Protein AF-A0A0K1PY29-F1 (afdb_monomer)

Nearest PDB structures (foldseek):
  2f07-assembly1_B  TM=7.683E-01  e=6.949E-05  Bacillus subtilis subsp. subtilis str. 168
  2oer-assembly1_B  TM=7.309E-01  e=6.265E-05  Pseudomonas aeruginosa
  4dw6-assembly1_A  TM=8.217E-01  e=4.486E-04  Mycobacterium tuberculosis
  5nz0-assembly1_A-2  TM=8.171E-01  e=9.264E-04  Mycobacterium tuberculosis H37Rv
  5nz1-assembly1_A  TM=8.056E-01  e=9.264E-04  Mycobacterium tuberculosis H37Rv

Secondary structure (DSSP, 8-state):
-----HHHHHHHHTS-HHHHHHH-SSHHHHHHHHHHHHHHHHHHHHHHHTSGGGTTS-HHHHHHHHHHHHHHHHHHSHHHHHHHHHHHHHSTT-HHHHHHHHHHHHHHHHHHHH--S-BS-S-HHHHHHHHHHHHHHHHHHHHHH--TT--HHHHHHHHHHHHHHHHBPPP---------TTSTTTTTTTSTT----

pLDDT: mean 82.12, std 16.98, range [35.81, 97.88]

Organism: NCBI:txid1391654

Sequence (197 aa):
MEAATTTRIATVAGVSVGTLYQYFSHRDAILDALQEREFSRALEMMGGVLSHDNLTLAPRETVTAVVRGLAKLYSESPALHRVLTVEGLRVMKSDQVEAFDIRVIAIIRHFLNASRTAIRRPNVEAAAFVIFQAVRAVMLGQLLERPVGLDAETLTNEVVDLIMRYLVEDAVIEPAPVAAAKVTRKAAKKTAKKKPS

Foldseek 3Di:
DPPCALCVVCVVVVHDSVVSCVQAVGPVSVLVVVVVVLLVQLLVQLCVLLDPVNLPPDLLVSLLSSLVSVLVSCVVCLVSVLVSVVVVVVVPDDPVVVVSLVSQLVSQLVSVVSHPFAWPDPDSSVLSNVLSVLSVVLSVCCSPVVDPPDDSVNSSVVSSVVNCVNTGDDPPPPPDPPPCPPPPVVVVVVVVPDDDD

InterPro domains:
  IPR001647 DNA-binding HTH domain, TetR-type [PF00440] (1-34)
  IPR001647 DNA-binding HTH domain, TetR-type [PS50977] (1-42)
  IPR009057 Homedomain-like superfamily [SSF46689] (2-51)
  IPR041669 Tetracyclin repressor SlmA-like, C-terminal domain [PF17918] (60-167)
  IPR050109 HTH-type, TetR-like transcriptional regulator [PTHR30055] (2-168)

Structure (mmCIF, N/CA/C/O backbone):
data_AF-A0A0K1PY29-F1
#
_entry.id   AF-A0A0K1PY29-F1
#
loop_
_atom_site.group_PDB
_atom_site.id
_atom_site.type_symbol
_atom_site.label_atom_id
_atom_site.label_alt_id
_atom_site.label_comp_id
_atom_site.label_asym_id
_atom_site.label_entity_id
_atom_site.label_seq_id
_atom_site.pdbx_PDB_ins_code
_atom_site.Cartn_x
_atom_site.Cartn_y
_atom_site.Cartn_z
_atom_site.occupancy
_atom_site.B_iso_or_equiv
_atom_site.auth_seq_id
_atom_site.auth_comp_id
_atom_site.auth_asym_id
_atom_site.auth_atom_id
_atom_site.pdbx_PDB_model_num
ATOM 1 N N . MET A 1 1 ? -26.549 1.615 8.992 1.00 42.19 1 MET A N 1
ATOM 2 C CA . MET A 1 1 ? -25.387 1.059 9.715 1.00 42.19 1 MET A CA 1
ATOM 3 C C . MET A 1 1 ? -25.388 1.714 11.079 1.00 42.19 1 MET A C 1
ATOM 5 O O . MET A 1 1 ? -25.262 2.929 11.126 1.00 42.19 1 MET A O 1
ATOM 9 N N . GLU A 1 2 ? -25.620 0.969 12.157 1.00 43.94 2 GLU A N 1
ATOM 10 C CA . GLU A 1 2 ? -25.383 1.510 13.500 1.00 43.94 2 GLU A CA 1
ATOM 11 C C . GLU A 1 2 ? -23.920 1.943 13.582 1.00 43.94 2 GLU A C 1
ATOM 13 O O . GLU A 1 2 ? -23.020 1.135 13.321 1.00 43.94 2 GLU A O 1
ATOM 18 N N . ALA A 1 3 ? -23.699 3.228 13.862 1.00 57.59 3 ALA A N 1
ATOM 19 C CA . ALA A 1 3 ? -22.373 3.799 14.027 1.00 57.59 3 ALA A CA 1
ATOM 20 C C . ALA A 1 3 ? -21.577 2.946 15.022 1.00 57.59 3 ALA A C 1
ATOM 22 O O . ALA A 1 3 ? -22.126 2.468 16.015 1.00 57.59 3 ALA A O 1
ATOM 23 N N . ALA A 1 4 ? -20.293 2.714 14.751 1.00 63.72 4 ALA A N 1
ATOM 24 C CA . ALA A 1 4 ? -19.420 2.005 15.679 1.00 63.72 4 ALA A CA 1
ATOM 25 C C . ALA A 1 4 ? -19.225 2.861 16.942 1.00 63.72 4 ALA A C 1
ATOM 27 O O . ALA A 1 4 ? -18.268 3.620 17.022 1.00 63.72 4 ALA A O 1
ATOM 28 N N . 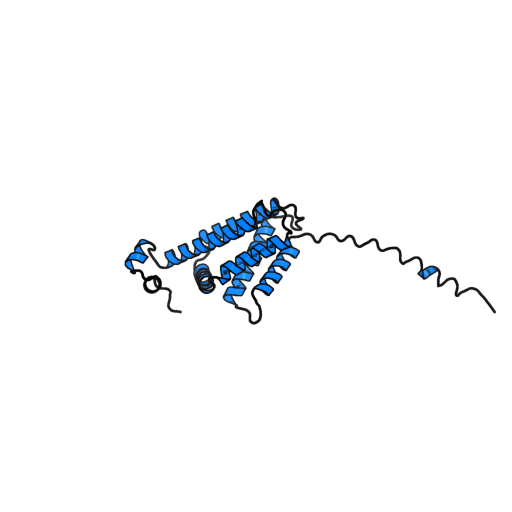THR A 1 5 ? -20.161 2.811 17.888 1.00 76.69 5 THR A N 1
ATOM 29 C CA . THR A 1 5 ? -20.064 3.558 19.143 1.00 76.69 5 THR A CA 1
ATOM 30 C C . THR A 1 5 ? -18.975 2.949 20.019 1.00 76.69 5 THR A C 1
ATOM 32 O O . THR A 1 5 ? -18.754 1.736 20.000 1.00 76.69 5 THR A O 1
ATOM 35 N N . THR A 1 6 ? -18.312 3.781 20.821 1.00 78.50 6 THR A N 1
ATOM 36 C CA . THR A 1 6 ? -17.292 3.365 21.798 1.00 78.50 6 THR A CA 1
ATOM 37 C C . THR A 1 6 ? -17.830 2.252 22.706 1.00 78.50 6 THR A C 1
ATOM 39 O O . THR A 1 6 ? -17.143 1.270 22.967 1.00 78.50 6 THR A O 1
ATOM 42 N N . THR A 1 7 ? -19.112 2.325 23.082 1.00 82.62 7 THR A N 1
ATOM 43 C CA . THR A 1 7 ? -19.817 1.279 23.836 1.00 82.62 7 THR A CA 1
ATOM 44 C C . THR A 1 7 ? -19.835 -0.061 23.108 1.00 82.62 7 THR A C 1
ATOM 46 O O . THR A 1 7 ? -19.459 -1.074 23.691 1.00 82.62 7 THR A O 1
ATOM 49 N N . ARG A 1 8 ? -20.228 -0.083 21.828 1.00 82.81 8 ARG A N 1
ATOM 50 C CA . ARG A 1 8 ? -20.295 -1.330 21.056 1.00 82.81 8 ARG A CA 1
ATOM 51 C C . ARG A 1 8 ? -18.908 -1.922 20.819 1.00 82.81 8 ARG A C 1
ATOM 53 O O . ARG A 1 8 ? -18.756 -3.139 20.865 1.00 82.81 8 ARG A O 1
ATOM 60 N N . ILE A 1 9 ? -17.901 -1.072 20.602 1.00 84.69 9 ILE A N 1
ATOM 61 C CA . ILE A 1 9 ? -16.501 -1.498 20.476 1.00 84.69 9 ILE A CA 1
ATOM 62 C C . ILE A 1 9 ? -16.029 -2.158 21.777 1.00 84.69 9 ILE A C 1
ATOM 64 O O . ILE A 1 9 ? -15.474 -3.252 21.724 1.00 84.69 9 ILE A O 1
ATOM 68 N N . ALA A 1 10 ? -16.308 -1.553 22.935 1.00 86.19 10 ALA A N 1
ATOM 69 C CA . ALA A 1 10 ? -15.946 -2.115 24.236 1.00 86.19 10 ALA A CA 1
ATOM 70 C C . ALA A 1 10 ? -16.597 -3.488 24.473 1.00 86.19 10 ALA A C 1
ATOM 72 O O . ALA A 1 10 ? -15.914 -4.432 24.867 1.00 86.19 10 ALA A O 1
ATOM 73 N N . THR A 1 11 ? -17.889 -3.630 24.147 1.00 88.12 11 THR A N 1
ATOM 74 C CA . THR A 1 11 ? -18.608 -4.910 24.241 1.00 88.12 11 THR A CA 1
ATOM 75 C C . THR A 1 11 ? -17.965 -5.995 23.380 1.00 88.12 11 THR A C 1
ATOM 77 O O . THR A 1 11 ? -17.732 -7.095 23.870 1.00 88.12 11 THR A O 1
ATOM 80 N N . VAL A 1 12 ? -17.649 -5.695 22.115 1.00 87.06 12 VAL A N 1
ATOM 81 C CA . VAL A 1 12 ? -17.009 -6.660 21.203 1.00 87.06 12 VAL A CA 1
ATOM 82 C C . VAL A 1 12 ? -15.595 -7.019 21.667 1.00 87.06 12 VAL A C 1
ATOM 84 O O . VAL A 1 12 ? -15.193 -8.173 21.558 1.00 87.06 12 VAL A O 1
ATOM 87 N N . ALA A 1 13 ? -14.854 -6.055 22.213 1.00 86.25 13 ALA A N 1
ATOM 88 C CA . ALA A 1 13 ? -13.511 -6.268 22.744 1.00 86.25 13 ALA A CA 1
ATOM 89 C C . ALA A 1 13 ? -13.492 -6.967 24.119 1.00 86.25 13 ALA A C 1
ATOM 91 O O . ALA A 1 13 ? -12.415 -7.287 24.615 1.00 86.25 13 ALA A O 1
ATOM 92 N N . GLY A 1 14 ? -14.652 -7.196 24.749 1.00 89.44 14 GLY A N 1
ATOM 93 C CA . GLY A 1 14 ? -14.742 -7.817 26.074 1.00 89.44 14 GLY A CA 1
ATOM 94 C C . GLY A 1 14 ? -14.173 -6.953 27.206 1.00 89.44 14 GLY A C 1
ATOM 95 O O . GLY A 1 14 ? -13.805 -7.483 28.251 1.00 89.44 14 GLY A O 1
ATOM 96 N N . VAL A 1 15 ? -14.087 -5.633 27.010 1.00 90.81 15 VAL A N 1
ATOM 97 C CA . VAL A 1 15 ? -13.562 -4.677 27.998 1.00 90.81 15 VAL A CA 1
ATOM 98 C C . VAL A 1 15 ? -14.653 -3.728 28.479 1.00 90.81 15 VAL A C 1
ATOM 100 O O . VAL A 1 15 ? -15.674 -3.526 27.819 1.00 90.81 15 VAL A O 1
ATOM 103 N N . SER A 1 16 ? -14.441 -3.098 29.636 1.00 90.94 16 SER A N 1
ATOM 104 C CA . SER A 1 16 ? -15.343 -2.038 30.085 1.00 90.94 16 SER A CA 1
ATOM 105 C C . SER A 1 16 ? -15.198 -0.793 29.204 1.00 90.94 16 SER A C 1
ATOM 107 O O . SER A 1 16 ? -14.118 -0.494 28.689 1.00 90.94 16 SER A O 1
ATOM 109 N N . VAL A 1 17 ? -16.274 -0.014 29.077 1.00 87.25 17 VAL A N 1
ATOM 110 C CA . VAL A 1 17 ? -16.234 1.278 28.372 1.00 87.25 17 VAL A CA 1
ATOM 111 C C . VAL A 1 17 ? -15.212 2.223 29.019 1.00 87.25 17 VAL A C 1
ATOM 113 O O . VAL A 1 17 ? -14.494 2.921 28.310 1.00 87.25 17 VAL A O 1
ATOM 116 N N . GLY A 1 18 ? -15.080 2.189 30.352 1.00 87.62 18 GLY A N 1
ATOM 117 C CA . GLY A 1 18 ? -14.071 2.961 31.082 1.00 87.62 18 GLY A CA 1
ATOM 118 C C . GLY A 1 18 ? -12.636 2.569 30.718 1.00 87.62 18 GLY A C 1
ATOM 119 O O . GLY A 1 18 ? -11.801 3.444 30.527 1.00 87.62 18 GLY A O 1
ATOM 120 N N . THR A 1 19 ? -12.360 1.273 30.544 1.00 88.56 19 THR A N 1
ATOM 121 C CA . THR A 1 19 ? -11.059 0.768 30.070 1.00 88.56 19 THR A CA 1
ATOM 122 C C . THR A 1 19 ? -10.766 1.261 28.660 1.00 88.56 19 THR A C 1
ATOM 124 O O . THR A 1 19 ? -9.657 1.699 28.386 1.00 88.56 19 THR A O 1
ATOM 127 N N . LEU A 1 20 ? -11.758 1.247 27.767 1.00 88.00 20 LEU A N 1
ATOM 128 C CA . LEU A 1 20 ? -11.574 1.740 26.405 1.00 88.00 20 LEU A CA 1
ATOM 129 C C . LEU A 1 20 ? -11.232 3.241 26.389 1.00 88.00 20 LEU A C 1
ATOM 131 O O . LEU A 1 20 ? -10.318 3.639 25.673 1.00 88.00 20 LEU A O 1
ATOM 135 N N . TYR A 1 21 ? -11.888 4.045 27.236 1.00 89.00 21 TYR A N 1
ATOM 136 C CA . TYR A 1 21 ? -11.601 5.479 27.372 1.00 89.00 21 TYR A CA 1
ATOM 137 C C . TYR A 1 21 ? -10.209 5.800 27.934 1.00 89.00 21 TYR A C 1
ATOM 139 O O . TYR A 1 21 ? -9.696 6.884 27.671 1.00 89.00 21 TYR A O 1
ATOM 147 N N . GLN A 1 22 ? -9.573 4.878 28.668 1.00 88.38 22 GLN A N 1
ATOM 148 C CA . GLN A 1 22 ? -8.190 5.062 29.132 1.00 88.38 22 GLN A CA 1
ATOM 149 C C . GLN A 1 22 ? -7.179 5.046 27.980 1.00 88.38 22 GLN A C 1
ATOM 151 O O . GLN A 1 22 ? -6.133 5.679 28.087 1.00 88.38 22 GLN A O 1
ATOM 156 N N . TYR A 1 23 ? -7.491 4.338 26.891 1.00 87.06 23 TYR A N 1
ATOM 157 C CA . TYR A 1 23 ? -6.635 4.260 25.706 1.00 87.06 23 TYR A CA 1
ATOM 158 C C . TYR A 1 23 ? -7.103 5.192 24.586 1.00 87.06 23 TYR A C 1
ATOM 160 O O . TYR A 1 23 ? -6.277 5.732 23.857 1.00 87.06 23 TYR A O 1
ATOM 168 N N . PHE A 1 24 ? -8.416 5.401 24.454 1.00 87.00 24 PHE A N 1
ATOM 169 C CA . PHE A 1 24 ? -9.010 6.171 23.366 1.00 87.00 24 PHE A CA 1
ATOM 170 C C . PHE A 1 24 ? -10.071 7.136 23.890 1.00 87.00 24 PHE A C 1
ATOM 172 O O . PHE A 1 24 ? -11.168 6.737 24.276 1.00 87.00 24 PHE A O 1
ATOM 179 N N . SER A 1 25 ? -9.763 8.430 23.856 1.00 82.31 25 SER A N 1
ATOM 180 C CA . SER A 1 25 ? -10.629 9.498 24.372 1.00 82.31 25 SER A CA 1
ATOM 181 C C . SER A 1 25 ? -11.969 9.622 23.634 1.00 82.31 25 SER A C 1
ATOM 183 O O . SER A 1 25 ? -12.950 10.081 24.217 1.00 82.31 25 SER A O 1
ATOM 185 N N . HIS A 1 26 ? -12.042 9.207 22.366 1.00 80.44 26 HIS A N 1
ATOM 186 C CA . HIS A 1 26 ? -13.262 9.165 21.557 1.00 80.44 26 HIS A CA 1
ATOM 187 C C . HIS A 1 26 ? -13.155 8.116 20.439 1.00 80.44 26 HIS A C 1
ATOM 189 O O . HIS A 1 26 ? -12.096 7.539 20.200 1.00 80.44 26 HIS A O 1
ATOM 195 N N . ARG A 1 27 ? -14.269 7.869 19.736 1.00 80.69 27 ARG A N 1
ATOM 196 C CA . ARG A 1 27 ? -14.347 6.913 18.618 1.00 80.69 27 ARG A CA 1
ATOM 197 C C . ARG A 1 27 ? -13.286 7.182 17.549 1.00 80.69 27 ARG A C 1
ATOM 199 O O . ARG A 1 27 ? -12.663 6.235 17.083 1.00 80.69 27 ARG A O 1
ATOM 206 N N . ASP A 1 28 ? -13.086 8.443 17.173 1.00 81.81 28 ASP A N 1
ATOM 207 C CA . ASP A 1 28 ? -12.159 8.768 16.082 1.00 81.81 28 ASP A CA 1
ATOM 208 C C . ASP A 1 28 ? -10.702 8.453 16.449 1.00 81.81 28 ASP A C 1
ATOM 210 O O . ASP A 1 28 ? -9.985 7.941 15.604 1.00 81.81 28 ASP A O 1
ATOM 214 N N . ALA A 1 29 ? -10.309 8.552 17.728 1.00 84.25 29 ALA A N 1
ATOM 215 C CA . ALA A 1 29 ? -8.983 8.118 18.181 1.00 84.25 29 ALA A CA 1
ATOM 216 C C . ALA A 1 29 ? -8.738 6.610 17.954 1.00 84.25 29 ALA A C 1
ATOM 218 O O . ALA A 1 29 ? -7.607 6.181 17.737 1.00 84.25 29 ALA A O 1
ATOM 219 N N . ILE A 1 30 ? -9.798 5.791 17.973 1.00 85.56 30 ILE A N 1
ATOM 220 C CA . ILE A 1 30 ? -9.717 4.364 17.621 1.00 85.56 30 ILE A CA 1
ATOM 221 C C . ILE A 1 30 ? -9.502 4.210 16.113 1.00 85.56 30 ILE A C 1
ATOM 223 O O . ILE A 1 30 ? -8.717 3.366 15.686 1.00 85.56 30 ILE A O 1
ATOM 227 N N . LEU A 1 31 ? -10.205 5.004 15.300 1.00 84.56 31 LEU A N 1
ATOM 228 C CA . LEU A 1 31 ? -10.064 4.974 13.844 1.00 84.56 31 LEU A CA 1
ATOM 229 C C . LEU A 1 31 ? -8.668 5.433 13.414 1.00 84.56 31 LEU A C 1
ATOM 231 O O . LEU A 1 31 ? -8.068 4.764 12.580 1.00 84.56 31 LEU A O 1
ATOM 235 N N . ASP A 1 32 ? -8.133 6.485 14.032 1.00 84.69 32 ASP A N 1
ATOM 236 C CA . ASP A 1 32 ? -6.783 6.991 13.777 1.00 84.69 32 ASP A CA 1
ATOM 237 C C . ASP A 1 32 ? -5.724 5.932 14.109 1.00 84.69 32 ASP A C 1
ATOM 239 O O . ASP A 1 32 ? -4.868 5.627 13.282 1.00 84.69 32 ASP A O 1
ATOM 243 N N . ALA A 1 33 ? -5.826 5.281 15.272 1.00 87.50 33 ALA A N 1
ATOM 244 C CA . ALA A 1 33 ? -4.900 4.212 15.650 1.00 87.50 33 ALA A CA 1
ATOM 245 C C . ALA A 1 33 ? -4.991 2.990 14.719 1.00 87.50 33 ALA A C 1
ATOM 247 O O . ALA A 1 33 ? -3.981 2.360 14.397 1.00 87.50 33 ALA A O 1
ATOM 248 N N . LEU A 1 34 ? -6.198 2.643 14.255 1.00 88.56 34 LEU A N 1
ATOM 249 C CA . LEU A 1 34 ? -6.381 1.592 13.251 1.00 88.56 34 LEU A CA 1
ATOM 250 C C . LEU A 1 34 ? -5.779 2.003 11.902 1.00 88.56 34 LEU A C 1
ATOM 252 O O . LEU A 1 34 ? -5.125 1.184 11.262 1.00 88.56 34 LEU A O 1
ATOM 256 N N . GLN A 1 35 ? -5.961 3.255 11.486 1.00 87.56 35 GLN A N 1
ATOM 257 C CA . GLN A 1 35 ? -5.404 3.794 10.249 1.00 87.56 35 GLN A CA 1
ATOM 258 C C . GLN A 1 35 ? -3.872 3.778 10.273 1.00 87.56 35 GLN A C 1
ATOM 260 O O . GLN A 1 35 ? -3.252 3.288 9.329 1.00 87.56 35 GLN A O 1
ATOM 265 N N . GLU A 1 36 ? -3.264 4.251 11.362 1.00 88.94 36 GLU A N 1
ATOM 266 C CA . GLU A 1 36 ? -1.815 4.239 11.569 1.00 88.94 36 GLU A CA 1
ATOM 267 C C . GLU A 1 36 ? -1.255 2.812 11.548 1.00 88.94 36 GLU A C 1
ATOM 269 O O . GLU A 1 36 ? -0.228 2.547 10.912 1.00 88.94 36 GLU A O 1
ATOM 274 N N . ARG A 1 37 ? -1.957 1.860 12.174 1.00 91.25 37 ARG A N 1
ATOM 275 C CA . ARG A 1 37 ? -1.592 0.441 12.113 1.00 91.25 37 ARG A CA 1
ATOM 276 C C . ARG A 1 37 ? -1.605 -0.083 10.679 1.00 91.25 37 ARG A C 1
ATOM 278 O O . ARG A 1 37 ? -0.636 -0.710 10.261 1.00 91.25 37 ARG A O 1
ATOM 285 N N . GLU A 1 38 ? -2.669 0.162 9.914 1.00 90.69 38 GLU A N 1
ATOM 286 C CA . GLU A 1 38 ? -2.749 -0.316 8.526 1.00 90.69 38 GLU A CA 1
ATOM 287 C C . GLU A 1 38 ? -1.706 0.356 7.617 1.00 90.69 38 GLU A C 1
ATOM 289 O O . GLU A 1 38 ? -1.113 -0.309 6.766 1.00 90.69 38 GLU A O 1
ATOM 294 N N . PHE A 1 39 ? -1.405 1.640 7.833 1.00 92.00 39 PHE A N 1
ATOM 295 C CA . PHE A 1 39 ? -0.303 2.328 7.156 1.00 92.00 39 PHE A CA 1
ATOM 296 C C . PHE A 1 39 ? 1.054 1.711 7.477 1.00 92.00 39 PHE A C 1
ATOM 298 O O . PHE A 1 39 ? 1.848 1.483 6.564 1.00 92.00 39 PHE A O 1
ATOM 305 N N . SER A 1 40 ? 1.308 1.386 8.743 1.00 94.38 40 SER A N 1
ATOM 306 C CA . SER A 1 40 ? 2.563 0.764 9.169 1.00 94.38 40 SER A CA 1
ATOM 307 C C . SER A 1 40 ? 2.743 -0.609 8.520 1.00 94.38 40 SER A C 1
ATOM 309 O O . SER A 1 40 ? 3.778 -0.868 7.912 1.00 94.38 40 SER A O 1
ATOM 311 N N . ARG A 1 41 ? 1.694 -1.441 8.515 1.00 95.56 41 ARG A N 1
ATOM 312 C CA . ARG A 1 41 ? 1.693 -2.752 7.841 1.00 95.56 41 ARG A CA 1
ATOM 313 C C . ARG A 1 41 ? 1.967 -2.642 6.340 1.00 95.56 41 ARG A C 1
ATOM 315 O O . ARG A 1 41 ? 2.725 -3.440 5.789 1.00 95.56 41 ARG A O 1
ATOM 322 N N . ALA A 1 42 ? 1.362 -1.659 5.670 1.00 94.50 42 ALA A N 1
ATOM 323 C CA . ALA A 1 42 ? 1.592 -1.423 4.248 1.00 94.50 42 ALA A CA 1
ATOM 324 C C . ALA A 1 42 ? 3.034 -0.965 3.971 1.00 94.50 42 ALA A C 1
ATOM 326 O O . ALA A 1 42 ? 3.665 -1.490 3.054 1.00 94.50 42 ALA A O 1
ATOM 327 N N . LEU A 1 43 ? 3.571 -0.039 4.774 1.00 96.25 43 LEU A N 1
ATOM 328 C CA . LEU A 1 43 ? 4.953 0.436 4.649 1.00 96.25 43 LEU A CA 1
ATOM 329 C C . LEU A 1 43 ? 5.973 -0.676 4.916 1.00 96.25 43 LEU A C 1
ATOM 331 O O . LEU A 1 43 ? 6.927 -0.801 4.154 1.00 96.25 43 LEU A O 1
ATOM 335 N N . GLU A 1 44 ? 5.768 -1.498 5.946 1.00 97.56 44 GLU A N 1
ATOM 336 C CA . GLU A 1 44 ? 6.631 -2.644 6.260 1.00 97.56 44 GLU A CA 1
ATOM 337 C C . GLU A 1 44 ? 6.648 -3.662 5.117 1.00 97.56 44 GLU A C 1
ATOM 339 O O . GLU A 1 44 ? 7.714 -4.075 4.660 1.00 97.56 44 GLU A O 1
ATOM 344 N N . MET A 1 45 ? 5.470 -4.020 4.597 1.00 97.44 45 MET A N 1
ATOM 345 C CA . MET A 1 45 ? 5.350 -4.942 3.468 1.00 97.44 45 MET A CA 1
ATOM 346 C C . MET A 1 45 ? 6.037 -4.378 2.217 1.00 97.44 45 MET A C 1
ATOM 348 O O . MET A 1 45 ? 6.857 -5.064 1.602 1.00 97.44 45 MET A O 1
ATOM 352 N N . MET A 1 46 ? 5.767 -3.115 1.865 1.00 97.38 46 MET A N 1
ATOM 353 C CA . MET A 1 46 ? 6.408 -2.465 0.718 1.00 97.38 46 MET A CA 1
ATOM 354 C C . MET A 1 46 ? 7.921 -2.347 0.901 1.00 97.38 46 MET A C 1
ATOM 356 O O . MET A 1 46 ? 8.651 -2.595 -0.051 1.00 97.38 46 MET A O 1
ATOM 360 N N . GLY A 1 47 ? 8.396 -2.008 2.101 1.00 96.75 47 GLY A N 1
ATOM 361 C CA . GLY A 1 47 ? 9.820 -1.914 2.420 1.00 96.75 47 GLY A CA 1
ATOM 362 C C . GLY A 1 47 ? 10.540 -3.259 2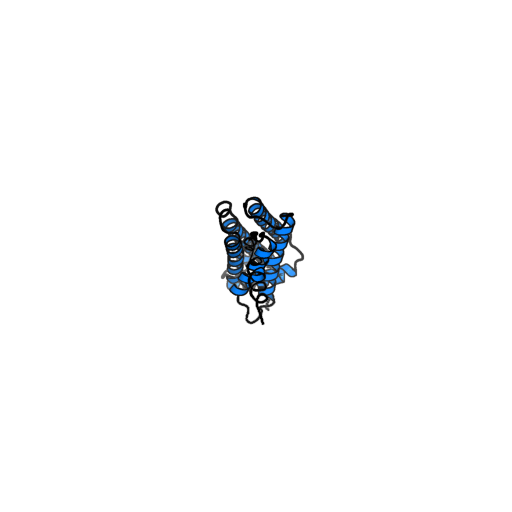.330 1.00 96.75 47 GLY A C 1
ATOM 363 O O . GLY A 1 47 ? 11.685 -3.302 1.890 1.00 96.75 47 GLY A O 1
ATOM 364 N N . GLY A 1 48 ? 9.865 -4.359 2.675 1.00 97.19 48 GLY A N 1
ATOM 365 C CA . GLY A 1 48 ? 10.394 -5.711 2.498 1.00 97.19 48 GLY A CA 1
ATOM 366 C C . GLY A 1 48 ? 10.531 -6.108 1.026 1.00 97.19 48 GLY A C 1
ATOM 367 O O . GLY A 1 48 ? 11.563 -6.645 0.627 1.00 97.19 48 GLY A O 1
ATOM 368 N N . VAL A 1 49 ? 9.519 -5.817 0.200 1.00 97.38 49 VAL A N 1
ATOM 369 C CA . VAL A 1 49 ? 9.549 -6.140 -1.239 1.00 97.38 49 VAL A CA 1
ATOM 370 C C . VAL A 1 49 ? 10.502 -5.217 -2.003 1.00 97.38 49 VAL A C 1
ATOM 372 O O . VAL A 1 49 ? 11.291 -5.691 -2.814 1.00 97.38 49 VAL A O 1
ATOM 375 N N . LEU A 1 50 ? 10.471 -3.914 -1.722 1.00 96.75 50 LEU A N 1
ATOM 376 C CA . LEU A 1 50 ? 11.280 -2.878 -2.374 1.00 96.75 50 LEU A CA 1
ATOM 377 C C . LEU A 1 50 ? 12.597 -2.610 -1.623 1.00 96.75 50 LEU A C 1
ATOM 379 O O . LEU A 1 50 ? 13.069 -1.474 -1.546 1.00 96.75 50 LEU A O 1
ATOM 383 N N . SER A 1 51 ? 13.184 -3.660 -1.052 1.00 95.38 51 SER A N 1
ATOM 384 C CA . SER A 1 51 ? 14.458 -3.607 -0.338 1.00 95.38 51 SER A CA 1
ATOM 385 C C . SER A 1 51 ? 15.655 -3.673 -1.296 1.00 95.38 51 SER A C 1
ATOM 387 O O . SER A 1 51 ? 15.532 -4.038 -2.469 1.00 95.38 51 SER A O 1
ATOM 389 N N . HIS A 1 52 ? 16.847 -3.352 -0.782 1.00 90.94 52 HIS A N 1
ATOM 390 C CA . HIS A 1 52 ? 18.095 -3.466 -1.546 1.00 90.94 52 HIS A CA 1
ATOM 391 C C . HIS A 1 52 ? 18.402 -4.913 -1.965 1.00 90.94 52 HIS A C 1
ATOM 393 O O . HIS A 1 52 ? 18.966 -5.129 -3.038 1.00 90.94 52 HIS A O 1
ATOM 399 N N . ASP A 1 53 ? 17.983 -5.894 -1.164 1.00 92.69 53 ASP A N 1
ATOM 400 C CA . ASP A 1 53 ? 18.223 -7.317 -1.425 1.00 92.69 53 ASP A CA 1
ATOM 401 C C . ASP A 1 53 ? 17.450 -7.823 -2.655 1.00 92.69 53 ASP A C 1
ATOM 403 O O . ASP A 1 53 ? 17.839 -8.807 -3.280 1.00 92.69 53 ASP A O 1
ATOM 407 N N . ASN A 1 54 ? 16.396 -7.105 -3.055 1.00 93.31 54 ASN A N 1
ATOM 408 C CA . ASN A 1 54 ? 15.508 -7.468 -4.157 1.00 93.31 54 ASN A CA 1
ATOM 409 C C . ASN A 1 54 ? 15.774 -6.677 -5.452 1.00 93.31 54 ASN A C 1
ATOM 411 O O . ASN A 1 54 ? 15.011 -6.791 -6.412 1.00 93.31 54 ASN A O 1
ATOM 415 N N . LEU A 1 55 ? 16.852 -5.885 -5.523 1.00 92.31 55 LEU A N 1
ATOM 416 C CA . LEU A 1 55 ? 17.173 -5.067 -6.707 1.00 92.31 55 LEU A CA 1
ATOM 417 C C . LEU A 1 55 ? 17.473 -5.886 -7.971 1.00 92.31 55 LEU A C 1
ATOM 419 O O . LEU A 1 55 ? 17.439 -5.339 -9.075 1.00 92.31 55 LEU A O 1
ATOM 423 N N . THR A 1 56 ? 17.793 -7.172 -7.817 1.00 90.00 56 THR A N 1
ATOM 424 C CA . THR A 1 56 ? 18.093 -8.104 -8.913 1.00 90.00 56 THR A CA 1
ATOM 425 C C . THR A 1 56 ? 16.872 -8.866 -9.423 1.00 90.00 56 THR A C 1
ATOM 427 O O . THR A 1 56 ? 16.981 -9.534 -10.451 1.00 90.00 56 THR A O 1
ATOM 430 N N . LEU A 1 57 ? 15.724 -8.774 -8.739 1.00 91.12 57 LEU A N 1
ATOM 431 C CA . LEU A 1 57 ? 14.482 -9.397 -9.194 1.00 91.12 57 LEU A CA 1
ATOM 432 C C . LEU A 1 57 ? 14.026 -8.794 -10.522 1.00 91.12 57 LEU A C 1
ATOM 434 O O . LEU A 1 57 ? 14.252 -7.611 -10.802 1.00 91.12 57 LEU A O 1
ATOM 438 N N . ALA A 1 58 ? 13.347 -9.599 -11.342 1.00 93.31 58 ALA A N 1
ATOM 439 C CA . ALA A 1 58 ? 12.809 -9.085 -12.588 1.00 93.31 58 ALA A CA 1
ATOM 440 C C . ALA A 1 58 ? 11.742 -8.011 -12.288 1.00 93.31 58 ALA A C 1
ATOM 442 O O . ALA A 1 58 ? 10.923 -8.196 -11.385 1.00 93.31 58 ALA A O 1
ATOM 443 N N . PRO A 1 59 ? 11.655 -6.914 -13.066 1.00 93.75 59 PRO A N 1
ATOM 444 C CA . PRO A 1 59 ? 10.741 -5.808 -12.755 1.00 93.75 59 PRO A CA 1
ATOM 445 C C . PRO A 1 59 ? 9.282 -6.249 -12.595 1.00 93.75 59 PRO A C 1
ATOM 447 O O . PRO A 1 59 ? 8.580 -5.793 -11.692 1.00 93.75 59 PRO A O 1
ATOM 450 N N . ARG A 1 60 ? 8.835 -7.195 -13.434 1.00 95.19 60 ARG A N 1
ATOM 451 C CA . ARG A 1 60 ? 7.483 -7.759 -13.355 1.00 95.19 60 ARG A CA 1
ATOM 452 C C . ARG A 1 60 ? 7.262 -8.540 -12.063 1.00 95.19 60 ARG A C 1
ATOM 454 O O . ARG A 1 60 ? 6.169 -8.455 -11.509 1.00 95.19 60 ARG A O 1
ATOM 461 N N . GLU A 1 61 ? 8.261 -9.269 -11.574 1.00 95.62 61 GLU A N 1
ATOM 462 C CA . GLU A 1 61 ? 8.174 -10.016 -10.314 1.00 95.62 61 GLU A CA 1
ATOM 463 C C . GLU A 1 61 ? 8.042 -9.057 -9.132 1.00 95.62 61 GLU A C 1
ATOM 465 O O . GLU A 1 61 ? 7.135 -9.220 -8.318 1.00 95.62 61 GLU A O 1
ATOM 470 N N . THR A 1 62 ? 8.855 -7.999 -9.096 1.00 96.25 62 THR A N 1
ATOM 471 C CA . THR A 1 62 ? 8.792 -6.970 -8.051 1.00 96.25 62 THR A CA 1
ATOM 472 C C . THR A 1 62 ? 7.434 -6.274 -8.019 1.00 96.25 62 THR A C 1
ATOM 474 O O . THR A 1 62 ? 6.797 -6.201 -6.968 1.00 96.25 62 THR A O 1
ATOM 477 N N . VAL A 1 63 ? 6.945 -5.795 -9.170 1.00 96.31 63 VAL A N 1
ATOM 478 C CA . VAL A 1 63 ? 5.631 -5.135 -9.257 1.00 96.31 63 VAL A CA 1
ATOM 479 C C . VAL A 1 63 ? 4.519 -6.100 -8.838 1.00 96.31 63 VAL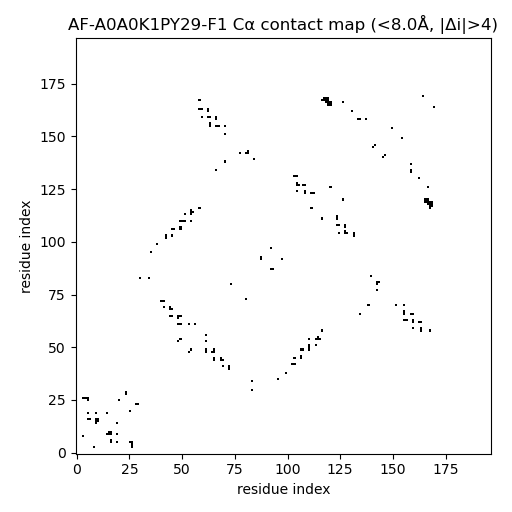 A C 1
ATOM 481 O O . VAL A 1 63 ? 3.641 -5.728 -8.060 1.00 96.31 63 VAL A O 1
ATOM 484 N N . THR A 1 64 ? 4.580 -7.358 -9.287 1.00 96.56 64 THR A N 1
ATOM 485 C CA . THR A 1 64 ? 3.611 -8.394 -8.898 1.00 96.56 64 THR A CA 1
ATOM 486 C C . THR A 1 64 ? 3.616 -8.631 -7.391 1.00 96.56 64 THR A C 1
ATOM 488 O O . THR A 1 64 ? 2.546 -8.706 -6.787 1.00 96.56 64 THR A O 1
ATOM 491 N N . ALA A 1 65 ? 4.793 -8.716 -6.766 1.00 97.00 65 ALA A N 1
ATOM 492 C CA . ALA A 1 65 ? 4.928 -8.922 -5.329 1.00 97.00 65 ALA A CA 1
ATOM 493 C C . ALA A 1 65 ? 4.325 -7.761 -4.522 1.00 97.00 65 ALA A C 1
ATOM 495 O O . ALA A 1 65 ? 3.573 -8.012 -3.580 1.00 97.00 65 ALA A O 1
ATOM 496 N N . VAL A 1 66 ? 4.566 -6.507 -4.925 1.00 96.94 66 VAL A N 1
ATOM 497 C CA . VAL A 1 66 ? 3.967 -5.332 -4.268 1.00 96.94 66 VAL A CA 1
ATOM 498 C C . VAL A 1 66 ? 2.444 -5.340 -4.402 1.00 96.94 66 VAL A C 1
ATOM 500 O O . VAL A 1 66 ? 1.741 -5.231 -3.397 1.00 96.94 66 VAL A O 1
ATOM 503 N N . VAL A 1 67 ? 1.911 -5.486 -5.621 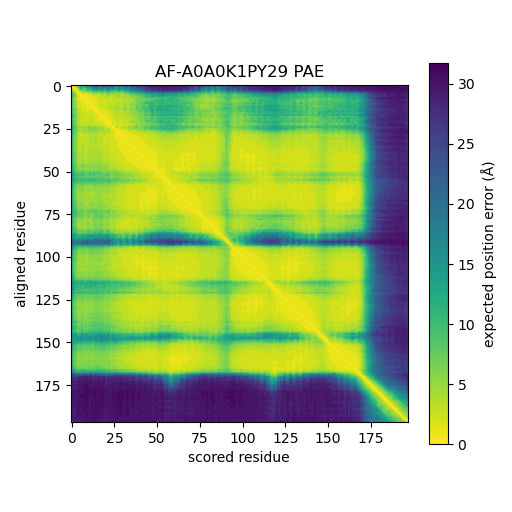1.00 95.81 67 VAL A N 1
ATOM 504 C CA . VAL A 1 67 ? 0.458 -5.402 -5.858 1.00 95.81 67 VAL A CA 1
ATOM 505 C C . VAL A 1 67 ? -0.276 -6.548 -5.157 1.00 95.81 67 VAL A C 1
ATOM 507 O O . VAL A 1 67 ? -1.275 -6.301 -4.481 1.00 95.81 67 VAL A O 1
ATOM 510 N N . ARG A 1 68 ? 0.245 -7.782 -5.228 1.00 95.06 68 ARG A N 1
ATOM 511 C CA . ARG A 1 68 ? -0.321 -8.929 -4.495 1.00 95.06 68 ARG A CA 1
ATOM 512 C C . ARG A 1 68 ? -0.221 -8.753 -2.983 1.00 95.06 68 ARG A C 1
ATOM 514 O O . ARG A 1 68 ? -1.169 -9.090 -2.280 1.00 95.06 68 ARG A O 1
ATOM 521 N N . GLY A 1 69 ? 0.896 -8.227 -2.481 1.00 95.06 69 GLY A N 1
ATOM 522 C CA . GLY A 1 69 ? 1.084 -7.949 -1.058 1.00 95.06 69 GLY A CA 1
ATOM 523 C C . GLY A 1 69 ? 0.058 -6.947 -0.529 1.00 95.06 69 GLY A C 1
ATOM 524 O O . GLY A 1 69 ? -0.582 -7.202 0.490 1.00 95.06 69 GLY A O 1
ATOM 525 N N . LEU A 1 70 ? -0.175 -5.856 -1.266 1.00 92.69 70 LEU A N 1
ATOM 526 C CA . LEU A 1 70 ? -1.219 -4.882 -0.940 1.00 92.69 70 LEU A CA 1
ATOM 527 C C . LEU A 1 70 ? -2.617 -5.506 -1.025 1.00 92.69 70 LEU A C 1
ATOM 529 O O . LEU A 1 70 ? -3.393 -5.375 -0.083 1.00 92.69 70 LEU A O 1
ATOM 533 N N . ALA A 1 71 ? -2.928 -6.236 -2.100 1.00 90.12 71 ALA A N 1
ATOM 534 C CA . ALA A 1 71 ? -4.224 -6.900 -2.256 1.00 90.12 71 ALA A CA 1
ATOM 535 C C . ALA A 1 71 ? -4.509 -7.883 -1.107 1.00 90.12 71 ALA A C 1
ATOM 537 O O . ALA A 1 71 ? -5.633 -7.956 -0.608 1.00 90.12 71 ALA A O 1
ATOM 538 N N . LYS A 1 72 ? -3.483 -8.612 -0.651 1.00 91.31 72 LYS A N 1
ATOM 539 C CA . LYS A 1 72 ? -3.572 -9.513 0.499 1.00 91.31 72 LYS A CA 1
ATOM 540 C C . LYS A 1 72 ? -3.835 -8.754 1.801 1.00 91.31 72 LYS A C 1
ATOM 542 O O . LYS A 1 72 ? -4.758 -9.120 2.517 1.00 91.31 72 LYS A O 1
ATOM 547 N N . LEU A 1 73 ? -3.084 -7.688 2.088 1.00 90.69 73 LEU A N 1
ATOM 548 C CA . LEU A 1 73 ? -3.316 -6.868 3.285 1.00 90.69 73 LEU A CA 1
ATOM 549 C C . LEU A 1 73 ? -4.758 -6.344 3.337 1.00 90.69 73 LEU A C 1
ATOM 551 O O . LEU A 1 73 ? -5.415 -6.439 4.370 1.00 90.69 73 LEU A O 1
ATOM 555 N N . TYR A 1 74 ? -5.279 -5.876 2.200 1.00 84.56 74 TYR A N 1
ATOM 556 C CA . TYR A 1 74 ? -6.653 -5.381 2.105 1.00 84.56 74 TYR A CA 1
ATOM 557 C C . TYR A 1 74 ? -7.707 -6.483 2.288 1.00 84.56 74 TYR A C 1
ATOM 559 O O . TYR A 1 74 ? -8.768 -6.237 2.874 1.00 84.56 74 TYR A O 1
ATOM 567 N N . SER A 1 75 ? -7.442 -7.697 1.795 1.00 84.94 75 SER A N 1
ATOM 568 C CA . SER A 1 75 ? -8.394 -8.811 1.867 1.00 84.94 75 SER A CA 1
ATOM 569 C C . SER A 1 75 ? -8.510 -9.428 3.263 1.00 84.94 75 SER A C 1
ATOM 571 O O . SER A 1 75 ? -9.544 -10.015 3.578 1.00 84.94 75 SER A O 1
ATOM 573 N N . GLU A 1 76 ? -7.510 -9.240 4.128 1.00 89.62 76 GLU A N 1
ATOM 574 C CA . GLU A 1 76 ? -7.535 -9.704 5.520 1.00 89.62 76 GLU A CA 1
ATOM 575 C C . GLU A 1 76 ? -8.542 -8.938 6.387 1.00 89.62 76 GLU A C 1
ATOM 577 O O . GLU A 1 76 ? -9.027 -9.460 7.391 1.00 89.62 76 GLU A O 1
ATOM 582 N N . SER A 1 77 ? -8.880 -7.692 6.037 1.00 86.00 77 SER A N 1
ATOM 583 C CA . SER A 1 77 ? -9.860 -6.895 6.790 1.00 86.00 77 SER A CA 1
ATOM 584 C C . SER A 1 77 ? -10.687 -5.949 5.899 1.00 86.00 77 SER A C 1
ATOM 586 O O . SER A 1 77 ? -10.682 -4.732 6.105 1.00 86.00 77 SER A O 1
ATOM 588 N N . PRO A 1 78 ? -11.495 -6.464 4.948 1.00 83.88 78 PRO A N 1
ATOM 589 C CA . PRO A 1 78 ? -12.177 -5.632 3.949 1.00 83.88 78 PRO A CA 1
ATOM 590 C C . PRO A 1 78 ? -13.189 -4.660 4.567 1.00 83.88 78 PRO A C 1
ATOM 592 O O . PRO A 1 78 ? -13.373 -3.539 4.096 1.00 83.88 78 PRO A O 1
ATOM 595 N N . ALA A 1 79 ? -13.861 -5.083 5.643 1.00 84.81 79 ALA A N 1
ATOM 596 C CA . ALA A 1 79 ? -14.804 -4.237 6.369 1.00 84.81 79 ALA A CA 1
ATOM 597 C C . ALA A 1 79 ? -14.100 -3.062 7.065 1.00 84.81 79 ALA A C 1
ATOM 599 O O . ALA A 1 79 ? -14.621 -1.949 7.029 1.00 84.81 79 ALA A O 1
ATOM 600 N N . LEU A 1 80 ? -12.912 -3.295 7.639 1.00 85.75 80 LEU A N 1
ATOM 601 C CA . LEU A 1 80 ? -12.097 -2.249 8.256 1.00 85.75 80 LEU A CA 1
ATOM 602 C C . LEU A 1 80 ? -11.656 -1.234 7.206 1.00 85.75 80 LEU A C 1
ATOM 604 O O . LEU A 1 80 ? -11.942 -0.052 7.364 1.00 85.75 80 LEU A O 1
ATOM 608 N N . HIS A 1 81 ? -11.045 -1.690 6.109 1.00 84.81 81 HIS A N 1
ATOM 609 C CA . HIS A 1 81 ? -10.593 -0.789 5.048 1.00 84.81 81 HIS A CA 1
ATOM 610 C C . HIS A 1 81 ? -11.745 0.022 4.457 1.00 84.81 81 HIS A C 1
ATOM 612 O O . HIS A 1 81 ? -11.567 1.200 4.161 1.00 84.81 81 HIS A O 1
ATOM 618 N N . ARG A 1 82 ? -12.951 -0.554 4.340 1.00 84.12 82 ARG A N 1
ATOM 619 C CA . ARG A 1 82 ? -14.136 0.190 3.892 1.00 84.12 82 ARG A CA 1
ATOM 620 C C . ARG A 1 82 ? -14.536 1.283 4.877 1.00 84.12 82 ARG A C 1
ATOM 622 O O . ARG A 1 82 ? -14.855 2.384 4.441 1.00 84.12 82 ARG A O 1
ATOM 629 N N . VAL A 1 83 ? -14.536 0.993 6.179 1.00 84.31 83 VAL A N 1
ATOM 630 C CA . VAL A 1 83 ? -14.832 1.995 7.214 1.00 84.31 83 VAL A CA 1
ATOM 631 C C . VAL A 1 83 ? -13.779 3.098 7.190 1.00 84.31 83 VAL A C 1
ATOM 633 O O . VAL A 1 83 ? -14.146 4.257 7.056 1.00 84.31 83 VAL A O 1
ATOM 636 N N . LEU A 1 84 ? -12.495 2.739 7.223 1.00 83.00 84 LEU A N 1
ATOM 637 C CA . LEU A 1 84 ? -11.379 3.685 7.149 1.00 83.00 84 LEU A CA 1
ATOM 638 C C . LEU A 1 84 ? -11.437 4.554 5.887 1.00 83.00 84 LEU A C 1
ATOM 640 O O . LEU A 1 84 ? -11.240 5.757 5.956 1.00 83.00 84 LEU A O 1
ATOM 644 N N . THR A 1 85 ? -11.808 3.975 4.745 1.00 80.06 85 THR A N 1
ATOM 645 C CA . THR A 1 85 ? -12.008 4.716 3.494 1.00 80.06 85 THR A CA 1
ATOM 646 C C . THR A 1 85 ? -13.176 5.697 3.588 1.00 80.06 85 THR A C 1
ATOM 648 O O . THR A 1 85 ? -13.034 6.862 3.242 1.00 80.06 85 THR A O 1
ATOM 651 N N . VAL A 1 86 ? -14.352 5.244 4.028 1.00 78.44 86 VAL A N 1
ATOM 652 C CA . VAL A 1 86 ? -15.562 6.084 4.067 1.00 78.44 86 VAL A CA 1
ATOM 653 C C . VAL A 1 86 ? -15.429 7.206 5.098 1.00 78.44 86 VAL A C 1
ATOM 655 O O . VAL A 1 86 ? -15.865 8.325 4.836 1.00 78.44 86 VAL A O 1
ATOM 658 N N . GLU A 1 87 ? -14.833 6.918 6.253 1.00 72.88 87 GLU A N 1
ATOM 659 C CA . GLU A 1 87 ? -14.590 7.905 7.310 1.00 72.88 87 GLU A CA 1
ATOM 660 C C . GLU A 1 87 ? -13.407 8.818 6.947 1.00 72.88 87 GLU A C 1
ATOM 662 O O . GLU A 1 87 ? -13.496 10.032 7.105 1.00 72.88 87 GLU A O 1
ATOM 667 N N . GLY A 1 88 ? -12.347 8.276 6.342 1.00 65.12 88 GLY A N 1
ATOM 668 C CA . GLY A 1 88 ? -11.212 9.043 5.821 1.00 65.12 88 GLY A CA 1
ATOM 669 C C . GLY A 1 88 ? -11.579 9.970 4.657 1.00 65.12 88 GLY A C 1
ATOM 670 O O . GLY A 1 88 ? -10.975 11.021 4.501 1.00 65.12 88 GLY A O 1
ATOM 671 N N . LEU A 1 89 ? -12.611 9.648 3.870 1.00 60.25 89 LEU A N 1
ATOM 672 C CA . LEU A 1 89 ? -13.184 10.565 2.875 1.00 60.25 89 LEU A CA 1
ATOM 673 C C . LEU A 1 89 ? -14.023 11.689 3.510 1.00 60.25 89 LEU A C 1
ATOM 675 O O . LEU A 1 89 ? -14.187 12.740 2.890 1.00 60.25 89 LEU A O 1
ATOM 679 N N . ARG A 1 90 ? -14.565 11.492 4.723 1.00 60.25 90 ARG A N 1
ATOM 680 C CA . ARG A 1 90 ? -15.289 12.543 5.468 1.00 60.25 90 ARG A CA 1
ATOM 681 C C . ARG A 1 90 ? -14.341 13.551 6.113 1.00 60.25 90 ARG A C 1
ATOM 683 O O . ARG A 1 90 ? -14.724 14.706 6.274 1.00 60.25 90 ARG A O 1
ATOM 690 N N . VAL A 1 91 ? -13.126 13.130 6.454 1.00 53.09 91 VAL A N 1
ATOM 691 C CA . VAL A 1 91 ? -12.075 13.985 7.014 1.00 53.09 91 VAL A CA 1
ATOM 692 C C . VAL A 1 91 ? -11.135 14.387 5.876 1.00 53.09 91 VAL A C 1
ATOM 694 O O . VAL A 1 91 ? -10.248 13.630 5.500 1.00 53.09 91 VAL A O 1
ATOM 697 N N . MET A 1 92 ? -11.346 15.559 5.267 1.00 45.00 92 MET A N 1
ATOM 698 C CA . MET A 1 92 ? -10.454 16.063 4.212 1.00 45.00 92 MET A CA 1
ATOM 699 C C . MET A 1 92 ? -8.986 15.996 4.670 1.00 45.00 92 MET A C 1
ATOM 701 O O . MET A 1 92 ? -8.643 16.641 5.651 1.00 45.00 92 MET A O 1
ATOM 705 N N . LYS A 1 93 ? -8.171 15.199 3.954 1.00 58.19 93 LYS A N 1
ATOM 706 C CA . LYS A 1 93 ? -6.713 14.999 4.101 1.00 58.19 93 LYS A CA 1
ATOM 707 C C . LYS A 1 93 ? -6.184 15.242 5.521 1.00 58.19 93 LYS A C 1
ATOM 709 O O . LYS A 1 93 ? -5.659 16.312 5.809 1.00 58.19 93 LYS A O 1
ATOM 714 N N . SER A 1 94 ? -6.281 14.236 6.388 1.00 69.56 94 SER A N 1
ATOM 715 C CA . SER A 1 94 ? -5.511 14.266 7.632 1.00 69.56 94 SER A CA 1
ATOM 716 C C . SER A 1 94 ? -4.008 14.234 7.321 1.00 69.56 94 SER A C 1
ATOM 718 O O . SER A 1 94 ? -3.581 13.548 6.384 1.00 69.56 94 SER A O 1
ATOM 720 N N . ASP A 1 95 ? -3.202 14.933 8.125 1.00 80.94 95 ASP A N 1
ATOM 721 C CA . ASP A 1 95 ? -1.733 14.972 8.008 1.00 80.94 95 ASP A CA 1
ATOM 722 C C . ASP A 1 95 ? -1.111 13.564 7.935 1.00 80.94 95 ASP A C 1
ATOM 724 O O . ASP A 1 95 ? -0.073 13.352 7.312 1.00 80.94 95 ASP A O 1
ATOM 728 N N . GLN A 1 96 ? -1.774 12.567 8.532 1.00 81.12 96 GLN A N 1
ATOM 729 C CA . GLN A 1 96 ? -1.355 11.167 8.498 1.00 81.12 96 GLN A CA 1
ATOM 730 C C . GLN A 1 96 ? -1.440 10.543 7.099 1.00 81.12 96 GLN A C 1
ATOM 732 O O . GLN A 1 96 ? -0.527 9.818 6.704 1.00 81.12 96 GLN A O 1
ATOM 737 N N . VAL A 1 97 ? -2.513 10.810 6.344 1.00 83.50 97 VAL A N 1
ATOM 738 C CA . VAL A 1 97 ? -2.675 10.294 4.972 1.00 83.50 97 VAL A CA 1
ATOM 739 C C . VAL A 1 97 ? -1.618 10.913 4.065 1.00 83.50 97 VAL A C 1
ATOM 741 O O . VAL A 1 97 ? -0.989 10.208 3.281 1.00 83.50 97 VAL A O 1
ATOM 744 N N . GLU A 1 98 ? -1.379 12.217 4.202 1.00 87.12 98 GLU A N 1
ATOM 745 C CA . GLU A 1 98 ? -0.335 12.900 3.440 1.00 87.12 98 GLU A CA 1
ATOM 746 C C . GLU A 1 98 ? 1.062 12.371 3.790 1.00 87.12 98 GLU A C 1
ATOM 748 O O . GLU A 1 98 ? 1.844 12.044 2.896 1.00 87.12 98 GLU A O 1
ATOM 753 N N . ALA A 1 99 ? 1.366 12.198 5.079 1.00 90.44 99 ALA A N 1
ATOM 754 C CA . ALA A 1 99 ? 2.631 11.617 5.516 1.00 90.44 99 ALA A CA 1
ATOM 755 C C . ALA A 1 99 ? 2.825 10.183 4.994 1.00 90.44 99 ALA A C 1
ATOM 757 O O . ALA A 1 99 ? 3.938 9.812 4.607 1.00 90.44 99 ALA A O 1
ATOM 758 N N . PHE A 1 100 ? 1.761 9.377 4.956 1.00 91.38 100 PHE A N 1
ATOM 759 C CA . PHE A 1 100 ? 1.789 8.040 4.369 1.00 91.38 100 PHE A CA 1
ATOM 760 C C . PHE A 1 100 ? 2.062 8.088 2.862 1.00 91.38 100 PHE A C 1
ATOM 762 O O . PHE A 1 100 ? 2.994 7.426 2.401 1.00 91.38 100 PHE A O 1
ATOM 769 N N . ASP A 1 101 ? 1.321 8.908 2.111 1.00 92.06 101 ASP A N 1
ATOM 770 C CA . ASP A 1 101 ? 1.503 9.092 0.667 1.00 92.06 101 ASP A CA 1
ATOM 771 C C . ASP A 1 101 ? 2.957 9.478 0.339 1.00 92.06 101 ASP A C 1
ATOM 773 O O . ASP A 1 101 ? 3.593 8.860 -0.520 1.00 92.06 101 ASP A O 1
ATOM 777 N N . ILE A 1 102 ? 3.516 10.454 1.067 1.00 94.69 102 ILE A N 1
ATOM 778 C CA . ILE A 1 102 ? 4.906 10.907 0.906 1.00 94.69 102 ILE A CA 1
ATOM 779 C C . ILE A 1 102 ? 5.890 9.753 1.133 1.00 94.69 102 ILE A C 1
ATOM 781 O O . ILE A 1 102 ? 6.818 9.569 0.341 1.00 94.69 102 ILE A O 1
ATOM 785 N N . ARG A 1 103 ? 5.698 8.952 2.189 1.00 96.50 103 ARG A N 1
ATOM 786 C CA . ARG A 1 103 ? 6.578 7.813 2.501 1.00 96.50 103 ARG A CA 1
ATOM 787 C C . ARG A 1 103 ? 6.509 6.730 1.429 1.00 96.50 103 ARG A C 1
ATOM 789 O O . ARG A 1 103 ? 7.553 6.238 1.009 1.00 96.50 103 ARG A O 1
ATOM 796 N N . VAL A 1 104 ? 5.313 6.384 0.957 1.00 96.31 104 VAL A N 1
ATOM 797 C CA . VAL A 1 104 ? 5.135 5.380 -0.100 1.00 96.31 104 VAL A CA 1
ATOM 798 C C . VAL A 1 104 ? 5.821 5.822 -1.392 1.00 96.31 104 VAL A C 1
ATOM 800 O O . VAL A 1 104 ? 6.586 5.054 -1.980 1.00 96.31 104 VAL A O 1
ATOM 803 N N . ILE A 1 105 ? 5.610 7.073 -1.808 1.00 96.62 105 ILE A N 1
ATOM 804 C CA .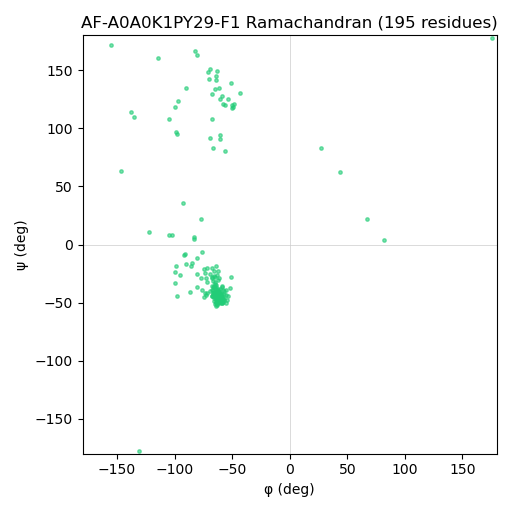 ILE A 1 105 ? 6.252 7.635 -3.003 1.00 96.62 105 ILE A CA 1
ATOM 805 C C . ILE A 1 105 ? 7.777 7.627 -2.845 1.00 96.62 105 ILE A C 1
ATOM 807 O O . ILE A 1 105 ? 8.484 7.234 -3.775 1.00 96.62 105 ILE A O 1
ATOM 811 N N . ALA A 1 106 ? 8.294 7.983 -1.666 1.00 97.12 106 ALA A N 1
ATOM 812 C CA . ALA A 1 106 ? 9.727 7.960 -1.391 1.00 97.12 106 ALA A CA 1
ATOM 813 C C . ALA A 1 106 ? 10.333 6.549 -1.500 1.00 97.12 106 ALA A C 1
ATOM 815 O O . ALA A 1 106 ? 11.413 6.414 -2.078 1.00 97.12 106 ALA A O 1
ATOM 816 N N . ILE A 1 107 ? 9.643 5.511 -1.006 1.00 97.88 107 ILE A N 1
ATOM 817 C CA . ILE A 1 107 ? 10.070 4.105 -1.137 1.00 97.88 107 ILE A CA 1
ATOM 818 C C . ILE A 1 107 ? 10.133 3.702 -2.615 1.00 97.88 107 ILE A C 1
ATOM 820 O O . ILE A 1 107 ? 11.153 3.183 -3.068 1.00 97.88 107 ILE A O 1
ATOM 824 N N . ILE A 1 108 ? 9.072 3.981 -3.382 1.00 97.19 108 ILE A N 1
ATOM 825 C CA . ILE A 1 108 ? 9.012 3.652 -4.815 1.00 97.19 108 ILE A CA 1
ATOM 826 C C . ILE A 1 108 ? 10.146 4.355 -5.564 1.00 97.19 108 ILE A C 1
ATOM 828 O O . ILE A 1 108 ? 10.890 3.718 -6.305 1.00 97.19 108 ILE A O 1
ATOM 832 N N . ARG A 1 109 ? 10.317 5.661 -5.341 1.00 96.25 109 ARG A N 1
ATOM 833 C CA . ARG A 1 109 ? 11.384 6.457 -5.952 1.00 96.25 109 ARG A CA 1
ATOM 834 C C . ARG A 1 109 ? 12.768 5.900 -5.634 1.00 96.25 109 ARG A C 1
ATOM 836 O O . ARG A 1 109 ? 13.591 5.776 -6.537 1.00 96.25 109 ARG A O 1
ATOM 843 N N . HIS A 1 110 ? 13.035 5.596 -4.362 1.00 95.94 110 HIS A N 1
ATOM 844 C CA . HIS A 1 110 ? 14.327 5.056 -3.933 1.00 95.94 110 HIS A CA 1
ATOM 845 C C . HIS A 1 110 ? 14.635 3.746 -4.656 1.00 95.94 110 HIS A C 1
ATOM 847 O O . HIS A 1 110 ? 15.714 3.596 -5.226 1.00 95.94 110 HIS A O 1
ATOM 853 N N . PHE A 1 111 ? 13.657 2.842 -4.718 1.00 96.75 111 PHE A N 1
ATOM 854 C CA . PHE A 1 111 ? 13.803 1.572 -5.419 1.00 96.75 111 PHE A CA 1
ATOM 855 C C . PHE A 1 111 ? 14.038 1.753 -6.924 1.00 96.75 111 PHE A C 1
ATOM 857 O O . PHE A 1 111 ? 14.942 1.137 -7.482 1.00 96.75 111 PHE A O 1
ATOM 864 N N . LEU A 1 112 ? 13.264 2.622 -7.585 1.00 94.38 112 LEU A N 1
ATOM 865 C CA . LEU A 1 112 ? 13.417 2.892 -9.018 1.00 94.38 112 LEU A CA 1
ATOM 866 C C . LEU A 1 112 ? 14.799 3.469 -9.356 1.00 94.38 112 LEU A C 1
ATOM 868 O O . LEU A 1 112 ? 15.391 3.056 -10.347 1.00 94.38 112 LEU A O 1
ATOM 872 N N . ASN A 1 113 ? 15.333 4.367 -8.524 1.00 94.00 113 ASN A N 1
ATOM 873 C CA . ASN A 1 113 ? 16.671 4.939 -8.715 1.00 94.00 113 ASN A CA 1
ATOM 874 C C . ASN A 1 113 ? 17.802 3.938 -8.434 1.00 94.00 113 ASN A C 1
ATOM 876 O O . ASN A 1 113 ? 18.868 4.029 -9.039 1.00 94.00 113 ASN A O 1
ATOM 880 N N . ALA A 1 114 ? 17.598 3.012 -7.494 1.00 93.62 114 ALA A N 1
ATOM 881 C CA . ALA A 1 114 ? 18.580 1.984 -7.158 1.00 93.62 114 ALA A CA 1
ATOM 882 C C . ALA A 1 114 ? 18.564 0.804 -8.148 1.00 93.62 114 ALA A C 1
ATOM 884 O O . ALA A 1 114 ? 19.570 0.107 -8.307 1.00 93.62 114 ALA A O 1
ATOM 885 N N . SER A 1 115 ? 17.429 0.562 -8.808 1.00 89.88 115 SER A N 1
ATOM 886 C CA . SER A 1 115 ? 17.278 -0.507 -9.791 1.00 89.88 115 SER A CA 1
ATOM 887 C C . SER A 1 115 ? 18.073 -0.210 -11.064 1.00 89.88 115 SER A C 1
ATOM 889 O O . SER A 1 115 ? 18.104 0.911 -11.559 1.00 89.88 115 SER A O 1
ATOM 891 N N . ARG A 1 116 ? 18.673 -1.250 -11.655 1.00 87.44 116 ARG A N 1
ATOM 892 C CA . ARG A 1 116 ? 19.331 -1.166 -12.976 1.00 87.44 116 ARG A CA 1
ATOM 893 C C . ARG A 1 116 ? 18.357 -1.320 -14.148 1.00 87.44 116 ARG A C 1
ATOM 895 O O . ARG A 1 116 ? 18.785 -1.441 -15.293 1.00 87.44 116 ARG A O 1
ATOM 902 N N . THR A 1 117 ? 17.060 -1.374 -13.865 1.00 87.38 117 THR A N 1
ATOM 903 C CA . THR A 1 117 ? 16.017 -1.523 -14.879 1.00 87.38 117 THR A CA 1
ATOM 904 C C . THR A 1 117 ? 15.986 -0.298 -15.786 1.00 87.38 117 THR A C 1
ATOM 906 O O . THR A 1 117 ? 15.975 0.829 -15.301 1.00 87.38 117 THR A O 1
ATOM 909 N N . ALA A 1 118 ? 15.922 -0.511 -17.102 1.00 89.88 118 ALA A N 1
ATOM 910 C CA . ALA A 1 118 ? 15.693 0.570 -18.053 1.00 89.88 118 ALA A CA 1
ATOM 911 C C . ALA A 1 118 ? 14.265 1.121 -17.882 1.00 89.88 118 ALA A C 1
ATOM 913 O O . ALA A 1 118 ? 13.275 0.450 -18.196 1.00 89.88 118 ALA A O 1
ATOM 914 N N . ILE A 1 119 ? 14.164 2.332 -17.328 1.00 92.25 119 ILE A N 1
ATOM 915 C CA . ILE A 1 119 ? 12.896 3.011 -17.060 1.00 92.25 119 ILE A CA 1
ATOM 916 C C . ILE A 1 119 ? 12.593 3.983 -18.203 1.00 92.25 119 ILE A C 1
ATOM 918 O O . ILE A 1 119 ? 13.333 4.926 -18.456 1.00 92.25 119 ILE A O 1
ATOM 922 N N . ARG A 1 120 ? 11.428 3.806 -18.827 1.00 93.69 120 ARG A N 1
ATOM 923 C CA . ARG A 1 120 ? 10.882 4.617 -19.927 1.00 93.69 120 ARG A CA 1
ATOM 924 C C . ARG A 1 120 ? 10.632 6.078 -19.543 1.00 93.69 120 ARG A C 1
ATOM 926 O O . ARG A 1 120 ? 10.474 6.944 -20.402 1.00 93.69 120 ARG A O 1
ATOM 933 N N . ARG A 1 121 ? 10.464 6.354 -18.248 1.00 93.19 121 ARG A N 1
ATOM 934 C CA . ARG A 1 121 ? 10.048 7.660 -17.721 1.00 93.19 121 ARG A CA 1
ATOM 935 C C . ARG A 1 121 ? 11.255 8.456 -17.218 1.00 93.19 121 ARG A C 1
ATOM 937 O O . ARG A 1 121 ? 11.868 8.035 -16.244 1.00 93.19 121 ARG A O 1
ATOM 944 N N . PRO A 1 122 ? 11.545 9.638 -17.797 1.00 90.44 122 PRO A N 1
ATOM 945 C CA . PRO A 1 122 ? 12.710 10.431 -17.399 1.00 90.44 122 PRO A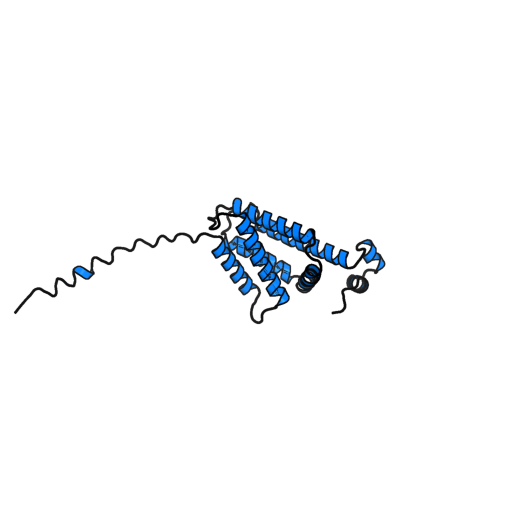 CA 1
ATOM 946 C C . PRO A 1 122 ? 12.539 11.093 -16.025 1.00 90.44 122 PRO A C 1
ATOM 948 O O . PRO A 1 122 ? 13.514 11.324 -15.319 1.00 90.44 122 PRO A O 1
ATOM 951 N N . ASN A 1 123 ? 11.301 11.405 -15.631 1.00 94.94 123 ASN A N 1
ATOM 952 C CA . ASN A 1 123 ? 10.997 11.972 -14.322 1.00 94.94 123 ASN A CA 1
ATOM 953 C C . ASN A 1 123 ? 10.514 10.863 -13.374 1.00 94.94 123 ASN A C 1
ATOM 955 O O . ASN A 1 123 ? 9.335 10.497 -13.388 1.00 94.94 123 ASN A O 1
ATOM 959 N N . VAL A 1 124 ? 11.433 10.339 -12.560 1.00 94.31 124 VAL A N 1
ATOM 960 C CA . VAL A 1 124 ? 11.160 9.254 -11.603 1.00 94.31 124 VAL A CA 1
ATOM 961 C C . VAL A 1 124 ? 10.174 9.684 -10.515 1.00 94.31 124 VAL A C 1
ATOM 963 O O . VAL A 1 124 ? 9.355 8.872 -10.098 1.00 94.31 124 VAL A O 1
ATOM 966 N N . GLU A 1 125 ? 10.175 10.956 -10.108 1.00 93.44 125 GLU A N 1
ATOM 967 C CA . GLU A 1 125 ? 9.208 11.473 -9.127 1.00 93.44 125 GLU A CA 1
ATOM 968 C C . GLU A 1 125 ? 7.781 11.411 -9.660 1.00 93.44 125 GLU A C 1
ATOM 970 O O . GLU A 1 125 ? 6.881 10.856 -9.026 1.00 93.44 125 GLU A O 1
ATOM 975 N N . ALA A 1 126 ? 7.581 11.923 -10.876 1.00 95.19 126 ALA A N 1
ATOM 976 C CA . ALA A 1 126 ? 6.287 11.853 -11.537 1.00 95.19 126 ALA A CA 1
ATOM 977 C C . ALA A 1 126 ? 5.871 10.394 -11.776 1.00 95.19 126 ALA A C 1
ATOM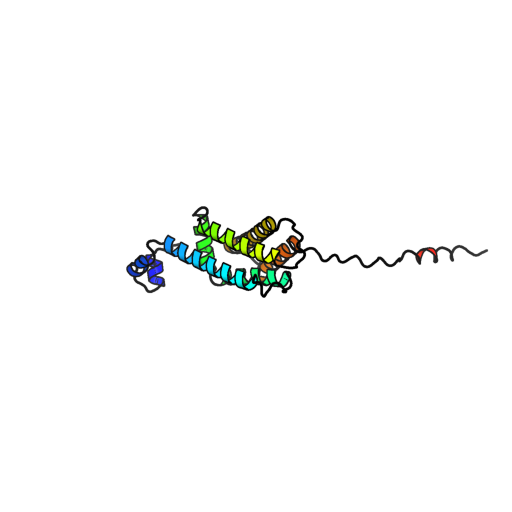 979 O O . ALA A 1 126 ? 4.701 10.051 -11.613 1.00 95.19 126 ALA A O 1
ATOM 980 N N . ALA A 1 127 ? 6.818 9.516 -12.123 1.00 96.06 127 ALA A N 1
ATOM 981 C CA . ALA A 1 127 ? 6.546 8.095 -12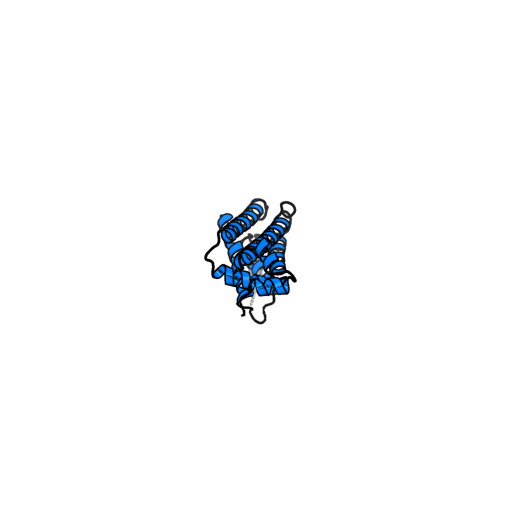.291 1.00 96.06 127 ALA A CA 1
ATOM 982 C C . ALA A 1 127 ? 6.088 7.437 -10.979 1.00 96.06 127 ALA A C 1
ATOM 984 O O . ALA A 1 127 ? 5.043 6.789 -10.976 1.00 96.06 127 ALA A O 1
ATOM 985 N N . ALA A 1 128 ? 6.809 7.652 -9.874 1.00 96.62 128 ALA A N 1
ATOM 986 C CA . ALA A 1 128 ? 6.473 7.133 -8.550 1.00 96.62 128 ALA A CA 1
ATOM 987 C C . ALA A 1 128 ? 5.085 7.596 -8.088 1.00 96.62 128 ALA A C 1
ATOM 989 O O . ALA A 1 128 ? 4.263 6.774 -7.679 1.00 96.62 128 ALA A O 1
ATOM 990 N N . 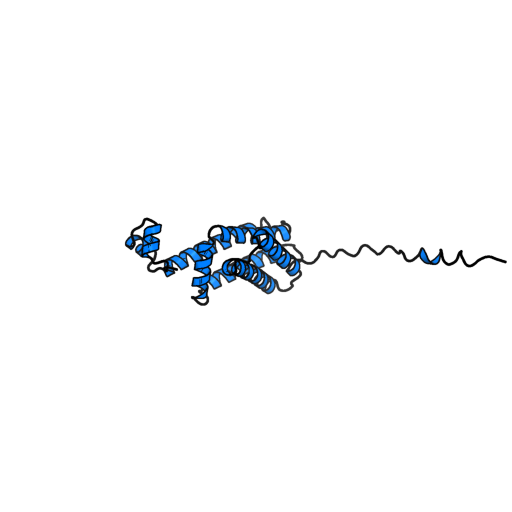PHE A 1 129 ? 4.793 8.892 -8.240 1.00 96.06 129 PHE A N 1
ATOM 991 C CA . PHE A 1 129 ? 3.476 9.449 -7.947 1.00 96.06 129 PHE A CA 1
ATOM 992 C C . PHE A 1 129 ? 2.376 8.788 -8.788 1.00 96.06 129 PHE A C 1
ATOM 994 O O . PHE A 1 129 ? 1.377 8.334 -8.238 1.00 96.06 129 PHE A O 1
ATOM 1001 N N . VAL A 1 130 ? 2.551 8.682 -10.109 1.00 97.12 130 VAL A N 1
ATOM 1002 C CA . VAL A 1 130 ? 1.537 8.093 -11.003 1.00 97.12 130 VAL A CA 1
ATOM 1003 C C . VAL A 1 130 ? 1.273 6.622 -10.678 1.00 97.12 130 VAL A C 1
ATOM 1005 O O . VAL A 1 130 ? 0.109 6.230 -10.615 1.00 97.12 130 VAL A O 1
ATOM 1008 N N . ILE A 1 131 ? 2.313 5.814 -10.430 1.00 96.00 131 ILE A N 1
ATOM 1009 C CA . ILE A 1 131 ? 2.147 4.404 -10.030 1.00 96.00 131 ILE A CA 1
ATOM 1010 C C . ILE A 1 131 ? 1.335 4.323 -8.741 1.00 96.00 131 ILE A C 1
ATOM 1012 O O . ILE A 1 131 ? 0.361 3.575 -8.669 1.00 96.00 131 ILE A O 1
ATOM 1016 N N . PHE A 1 132 ? 1.732 5.102 -7.731 1.00 95.44 132 PHE A N 1
ATOM 1017 C CA . PHE A 1 132 ? 1.054 5.122 -6.445 1.00 95.44 132 PHE A CA 1
ATOM 1018 C C . PHE A 1 132 ? -0.429 5.475 -6.609 1.00 95.44 132 PHE A C 1
ATOM 1020 O O . PHE A 1 132 ? -1.292 4.769 -6.086 1.00 95.44 132 PHE A O 1
ATOM 1027 N N . GLN A 1 133 ? -0.737 6.506 -7.403 1.00 94.62 133 GLN A N 1
ATOM 1028 C CA . GLN A 1 133 ? -2.118 6.903 -7.660 1.00 94.62 133 GLN A CA 1
ATOM 1029 C C . GLN A 1 133 ? -2.917 5.846 -8.415 1.00 94.62 133 GLN A C 1
ATOM 1031 O O . GLN A 1 133 ? -4.072 5.607 -8.068 1.00 94.62 133 GLN A O 1
ATOM 1036 N N . ALA A 1 134 ? -2.319 5.193 -9.412 1.00 95.00 134 ALA A N 1
ATOM 1037 C CA . ALA A 1 134 ? -2.980 4.139 -10.169 1.00 95.00 134 ALA A CA 1
ATOM 1038 C C . ALA A 1 134 ? -3.350 2.955 -9.265 1.00 95.00 134 ALA A C 1
ATOM 1040 O O . ALA A 1 134 ? -4.507 2.537 -9.241 1.00 95.00 134 ALA A O 1
ATOM 1041 N N . VAL A 1 135 ? -2.400 2.463 -8.461 1.00 93.25 135 VAL A N 1
ATOM 1042 C CA . VAL A 1 135 ? -2.651 1.366 -7.512 1.00 93.25 135 VAL A CA 1
ATOM 1043 C C . VAL A 1 135 ? -3.716 1.770 -6.494 1.00 93.25 135 VAL A C 1
ATOM 1045 O O . VAL A 1 135 ? -4.669 1.024 -6.273 1.00 93.25 135 VAL A O 1
ATOM 1048 N N . ARG A 1 136 ? -3.598 2.966 -5.904 1.00 89.19 136 ARG A N 1
ATOM 1049 C CA . ARG A 1 136 ? -4.553 3.470 -4.912 1.00 89.19 136 ARG A CA 1
ATOM 1050 C C . ARG A 1 136 ? -5.968 3.578 -5.474 1.00 89.19 136 ARG A C 1
ATOM 1052 O O . ARG A 1 136 ? -6.909 3.137 -4.821 1.00 89.19 136 ARG A O 1
ATOM 1059 N N . ALA A 1 137 ? -6.120 4.139 -6.673 1.00 89.25 137 ALA A N 1
ATOM 1060 C CA . ALA A 1 137 ? -7.418 4.290 -7.321 1.00 89.25 137 ALA A CA 1
ATOM 1061 C C . ALA A 1 137 ? -8.073 2.932 -7.602 1.00 89.25 137 ALA A C 1
ATOM 1063 O O . ALA A 1 137 ? -9.260 2.763 -7.336 1.00 89.25 137 ALA A O 1
ATOM 1064 N N . VAL A 1 138 ? -7.299 1.950 -8.075 1.00 89.94 138 VAL A N 1
ATOM 1065 C CA . VAL A 1 138 ? -7.818 0.607 -8.364 1.00 89.94 138 VAL A CA 1
ATOM 1066 C C . VAL A 1 138 ? -8.238 -0.124 -7.088 1.00 89.94 138 VAL A C 1
ATOM 1068 O O . VAL A 1 138 ? -9.336 -0.677 -7.039 1.00 89.94 138 VAL A O 1
ATOM 1071 N N . MET A 1 139 ? -7.421 -0.073 -6.032 1.00 83.94 139 MET A N 1
ATOM 1072 C CA . MET A 1 139 ? -7.765 -0.658 -4.728 1.00 83.94 139 MET A CA 1
ATOM 1073 C C . MET A 1 139 ? -9.038 -0.028 -4.147 1.00 83.94 139 MET A C 1
ATOM 1075 O O . MET A 1 139 ? -9.925 -0.727 -3.652 1.00 83.94 139 MET A O 1
ATOM 1079 N N . LEU A 1 140 ? -9.154 1.300 -4.246 1.00 82.88 140 LEU A N 1
ATOM 1080 C CA . LEU A 1 140 ? -10.325 2.039 -3.788 1.00 82.88 140 LEU A CA 1
ATOM 1081 C C . LEU A 1 140 ? -11.584 1.669 -4.588 1.00 82.88 140 LEU A C 1
ATOM 1083 O O . LEU A 1 140 ? -12.627 1.396 -3.993 1.00 82.88 140 LEU A O 1
ATOM 1087 N N . GLY A 1 141 ? -11.481 1.612 -5.917 1.00 85.81 141 GLY A N 1
ATOM 1088 C CA . GLY A 1 141 ? -12.574 1.202 -6.799 1.00 85.81 141 GLY A CA 1
ATOM 1089 C C . GLY A 1 141 ? -13.054 -0.215 -6.489 1.00 85.81 141 GLY A C 1
ATOM 1090 O O . GLY A 1 141 ? -14.247 -0.435 -6.289 1.00 85.81 141 GLY A O 1
ATOM 1091 N N . GLN A 1 142 ? -12.131 -1.168 -6.319 1.00 83.56 142 GLN A N 1
ATOM 1092 C CA . GLN A 1 142 ? -12.470 -2.547 -5.950 1.00 83.56 142 GLN A CA 1
ATOM 1093 C C . GLN A 1 142 ? -13.261 -2.616 -4.633 1.00 83.56 142 GLN A C 1
ATOM 1095 O O . GLN A 1 142 ? -14.241 -3.358 -4.523 1.00 83.56 142 GLN A O 1
ATOM 1100 N N . LEU A 1 143 ? -12.851 -1.830 -3.636 1.00 80.31 143 LEU A N 1
ATOM 1101 C CA . LEU A 1 143 ? -13.463 -1.807 -2.311 1.00 80.31 143 LEU A CA 1
ATOM 1102 C C . LEU A 1 143 ? -14.871 -1.195 -2.311 1.00 80.31 143 LEU A C 1
ATOM 1104 O O . LEU A 1 143 ? -15.756 -1.682 -1.593 1.00 80.31 143 LEU A O 1
ATOM 1108 N N . LEU A 1 144 ? -15.062 -0.119 -3.078 1.00 80.06 144 LEU A N 1
ATOM 1109 C CA . LEU A 1 144 ? -16.300 0.659 -3.102 1.00 80.06 144 LEU A CA 1
ATOM 1110 C C . LEU A 1 144 ? -17.336 0.102 -4.083 1.00 80.06 144 LEU A C 1
ATOM 1112 O O . LEU A 1 144 ? -18.515 0.046 -3.736 1.00 80.06 144 LEU A O 1
ATOM 1116 N N . GLU A 1 145 ? -16.909 -0.327 -5.270 1.00 82.69 145 GLU A N 1
ATOM 1117 C CA . GLU A 1 145 ? -17.803 -0.697 -6.374 1.00 82.69 145 GLU A CA 1
ATOM 1118 C C . GLU A 1 145 ? -18.093 -2.199 -6.431 1.00 82.69 145 GLU A C 1
ATOM 1120 O O . GLU A 1 145 ? -19.163 -2.588 -6.892 1.00 82.69 145 GLU A O 1
ATOM 1125 N N . ARG A 1 146 ? -17.181 -3.044 -5.920 1.00 75.12 146 ARG A N 1
ATOM 1126 C CA . ARG A 1 146 ? -17.291 -4.519 -5.928 1.00 75.12 146 ARG A CA 1
ATOM 1127 C C . ARG A 1 146 ? -17.777 -5.064 -7.284 1.00 75.12 146 ARG A C 1
ATOM 1129 O O . ARG A 1 146 ? -18.857 -5.660 -7.353 1.00 75.12 146 ARG A O 1
ATOM 1136 N N . PRO A 1 147 ? -17.005 -4.851 -8.361 1.00 73.25 147 PRO A N 1
ATOM 1137 C CA . PRO A 1 147 ? -17.428 -5.213 -9.705 1.00 73.25 147 PRO A CA 1
ATOM 1138 C C . PRO A 1 147 ? -17.738 -6.712 -9.812 1.00 73.25 147 PRO A C 1
ATOM 1140 O O . PRO A 1 147 ? -16.942 -7.569 -9.424 1.00 73.25 147 PRO A O 1
ATOM 1143 N N . VAL A 1 148 ? -18.923 -7.033 -10.331 1.00 75.69 148 VAL A N 1
ATOM 1144 C CA . VAL A 1 148 ? -19.391 -8.417 -10.480 1.00 75.69 148 VAL A CA 1
ATOM 1145 C C . VAL A 1 148 ? -18.536 -9.134 -11.528 1.00 75.69 148 VAL A C 1
ATOM 1147 O O . VAL A 1 148 ? -18.365 -8.632 -12.634 1.00 75.69 148 VAL A O 1
ATOM 1150 N N . GLY A 1 149 ? -18.022 -10.319 -11.189 1.00 79.25 149 GLY A N 1
ATOM 1151 C CA . GLY A 1 149 ? -17.240 -11.157 -12.108 1.00 79.25 149 GLY A CA 1
ATOM 1152 C C . GLY A 1 149 ? -15.759 -10.784 -12.241 1.00 79.25 149 GLY A C 1
ATOM 1153 O O . GLY A 1 149 ? -15.059 -11.416 -13.022 1.00 79.25 149 GLY A O 1
ATOM 1154 N N . LEU A 1 150 ? -15.275 -9.801 -11.478 1.00 82.75 150 LEU A N 1
ATOM 1155 C CA . LEU A 1 150 ? -13.860 -9.435 -11.412 1.00 82.75 150 LEU A CA 1
ATOM 1156 C C . LEU A 1 150 ? -13.255 -9.946 -10.103 1.00 82.75 150 LEU A C 1
ATOM 1158 O O . LEU A 1 150 ? -13.548 -9.426 -9.025 1.00 82.75 150 LEU A O 1
ATOM 1162 N N . ASP A 1 151 ? -12.415 -10.978 -10.193 1.00 83.56 151 ASP A N 1
ATOM 1163 C CA . ASP A 1 151 ? -11.648 -11.451 -9.043 1.00 83.56 151 ASP A CA 1
ATOM 1164 C C . ASP A 1 151 ? -10.395 -10.591 -8.791 1.00 83.56 151 ASP A C 1
ATOM 1166 O O . ASP A 1 151 ? -9.941 -9.801 -9.627 1.00 83.56 151 ASP A O 1
ATOM 1170 N N . ALA A 1 152 ? -9.844 -10.721 -7.583 1.00 80.81 152 ALA A N 1
ATOM 1171 C CA . ALA A 1 152 ? -8.686 -9.942 -7.155 1.00 80.81 152 ALA A CA 1
ATOM 1172 C C . ALA A 1 152 ? -7.414 -10.277 -7.950 1.00 80.81 152 ALA A C 1
ATOM 1174 O O . ALA A 1 152 ? -6.533 -9.426 -8.077 1.00 80.81 152 ALA A O 1
ATOM 1175 N N . GLU A 1 153 ? -7.299 -11.496 -8.479 1.00 87.06 153 GLU A N 1
ATOM 1176 C CA . GLU A 1 153 ? -6.126 -11.926 -9.237 1.00 87.06 153 GLU A CA 1
ATOM 1177 C C . GLU A 1 153 ? -6.105 -11.293 -10.630 1.00 87.06 153 GLU A C 1
ATOM 1179 O O . GLU A 1 153 ? -5.087 -10.737 -11.039 1.00 87.06 153 GLU A O 1
ATOM 1184 N N . THR A 1 154 ? -7.244 -11.290 -11.316 1.00 90.75 154 THR A N 1
ATOM 1185 C CA . THR A 1 154 ? -7.446 -10.631 -12.607 1.00 90.75 154 THR A CA 1
ATOM 1186 C C . THR A 1 154 ? -7.129 -9.147 -12.488 1.00 90.75 154 THR A C 1
ATOM 1188 O O . THR A 1 154 ? -6.314 -8.627 -13.247 1.00 90.75 154 THR A O 1
ATOM 1191 N N . LEU A 1 155 ? -7.682 -8.473 -11.475 1.00 88.94 155 LEU A N 1
ATOM 1192 C CA . LEU A 1 155 ? -7.409 -7.054 -11.253 1.00 88.94 155 LEU A CA 1
ATOM 1193 C C . LEU A 1 155 ? -5.933 -6.789 -10.928 1.00 88.94 155 LEU A C 1
ATOM 1195 O O . LEU A 1 155 ? -5.350 -5.824 -11.418 1.00 88.94 155 LEU A O 1
ATOM 1199 N N . THR A 1 156 ? -5.310 -7.666 -10.140 1.00 91.25 156 THR A N 1
ATOM 1200 C CA . THR A 1 156 ? -3.873 -7.591 -9.860 1.00 91.25 156 THR A CA 1
ATOM 1201 C C . THR A 1 156 ? -3.058 -7.682 -11.147 1.00 91.25 156 THR A C 1
ATOM 1203 O O . THR A 1 156 ? -2.154 -6.874 -11.349 1.00 91.25 156 THR A O 1
ATOM 1206 N N . ASN A 1 157 ? -3.387 -8.619 -12.037 1.00 94.19 157 ASN A N 1
ATOM 1207 C CA . ASN A 1 157 ? -2.682 -8.794 -13.303 1.00 94.19 157 ASN A CA 1
ATOM 1208 C C . ASN A 1 157 ? -2.818 -7.562 -14.212 1.00 94.19 157 ASN A C 1
ATOM 1210 O O . ASN A 1 157 ? -1.816 -7.125 -14.780 1.00 94.19 157 ASN A O 1
ATOM 1214 N N . GLU A 1 158 ? -4.008 -6.958 -14.287 1.00 95.56 158 GLU A N 1
ATOM 1215 C CA . GLU A 1 158 ? -4.240 -5.720 -15.047 1.00 95.56 158 GLU A CA 1
ATOM 1216 C C . GLU A 1 158 ? -3.413 -4.545 -14.503 1.00 95.56 158 GLU A C 1
ATOM 1218 O O . GLU A 1 158 ? -2.772 -3.817 -15.263 1.00 95.56 158 GLU A O 1
ATOM 1223 N N . VAL A 1 159 ? -3.349 -4.383 -13.176 1.00 95.62 159 VAL A N 1
ATOM 1224 C CA . VAL A 1 159 ? -2.530 -3.336 -12.540 1.00 95.62 159 VAL A CA 1
ATOM 1225 C C . VAL A 1 159 ? -1.042 -3.566 -12.790 1.00 95.62 159 VAL A C 1
ATOM 1227 O O . VAL A 1 159 ? -0.316 -2.622 -13.106 1.00 95.62 159 VAL A O 1
ATOM 1230 N N . VAL A 1 160 ? -0.574 -4.811 -12.681 1.00 96.69 160 VAL A N 1
ATOM 1231 C CA . VAL A 1 160 ? 0.817 -5.159 -12.988 1.00 96.69 160 VAL A CA 1
ATOM 1232 C C . VAL A 1 160 ? 1.132 -4.818 -14.442 1.00 96.69 160 VAL A C 1
ATOM 1234 O O . VAL A 1 160 ? 2.162 -4.201 -14.707 1.00 96.69 160 VAL A O 1
ATOM 1237 N N . ASP A 1 161 ? 0.263 -5.178 -15.389 1.00 97.12 161 ASP A N 1
ATOM 1238 C CA . ASP A 1 161 ? 0.508 -4.903 -16.804 1.00 97.12 161 ASP A CA 1
ATOM 1239 C C . ASP A 1 161 ? 0.504 -3.402 -17.120 1.00 97.12 161 ASP A C 1
ATOM 1241 O O . ASP A 1 161 ? 1.400 -2.919 -17.819 1.00 97.12 161 ASP A O 1
ATOM 1245 N N . LEU A 1 162 ? -0.423 -2.643 -16.525 1.00 97.38 162 LEU A N 1
ATOM 1246 C CA . LEU A 1 162 ? -0.461 -1.183 -16.603 1.00 97.38 162 LEU A CA 1
ATOM 1247 C C . LEU A 1 162 ? 0.863 -0.562 -16.140 1.00 97.38 162 LEU A C 1
ATOM 1249 O O . LEU A 1 162 ? 1.450 0.258 -16.851 1.00 97.38 162 LEU A O 1
ATOM 1253 N N . ILE A 1 163 ? 1.352 -0.965 -14.965 1.00 96.62 163 ILE A N 1
ATOM 1254 C CA . ILE A 1 163 ? 2.598 -0.448 -14.388 1.00 96.62 163 ILE A CA 1
ATOM 1255 C C . ILE A 1 163 ? 3.794 -0.828 -15.264 1.00 96.62 163 ILE A C 1
ATOM 1257 O O . ILE A 1 163 ? 4.634 0.024 -15.557 1.00 96.62 163 ILE A O 1
ATOM 1261 N N . MET A 1 164 ? 3.858 -2.077 -15.728 1.00 96.06 164 MET A N 1
ATOM 1262 C CA . MET A 1 164 ? 4.953 -2.563 -16.567 1.00 96.06 164 MET A CA 1
ATOM 1263 C C . MET A 1 164 ? 5.050 -1.792 -17.884 1.00 96.06 164 MET A C 1
ATOM 1265 O O . MET A 1 164 ? 6.125 -1.296 -18.214 1.00 96.06 164 MET A O 1
ATOM 1269 N N . ARG A 1 165 ? 3.932 -1.613 -18.600 1.00 95.62 165 ARG A N 1
ATOM 1270 C CA . ARG A 1 165 ? 3.896 -0.835 -19.853 1.00 95.62 165 ARG A CA 1
ATOM 1271 C C . ARG A 1 165 ? 4.154 0.652 -19.637 1.00 95.62 165 ARG A C 1
ATOM 1273 O O . ARG A 1 165 ? 4.636 1.346 -20.535 1.00 95.62 165 ARG A O 1
ATOM 1280 N N . TYR A 1 166 ? 3.794 1.171 -18.466 1.00 95.75 166 TYR A N 1
ATOM 1281 C CA . TYR A 1 166 ? 4.057 2.558 -18.122 1.00 95.75 166 TYR A CA 1
ATOM 1282 C C . TYR A 1 166 ? 5.538 2.802 -17.814 1.00 95.75 166 TYR A C 1
ATOM 1284 O O . TYR A 1 166 ? 6.062 3.827 -18.257 1.00 95.75 166 TYR A O 1
ATOM 1292 N N . LEU A 1 167 ? 6.196 1.899 -17.079 1.00 93.56 167 LEU A N 1
ATOM 1293 C CA . LEU A 1 167 ? 7.532 2.119 -16.521 1.00 93.56 167 LEU A CA 1
ATOM 1294 C C . LEU A 1 167 ? 8.674 1.526 -17.315 1.00 93.56 167 LEU A C 1
ATOM 1296 O O . LEU A 1 167 ? 9.698 2.185 -17.435 1.00 93.56 167 LEU A O 1
ATOM 1300 N N . VAL A 1 168 ? 8.549 0.293 -17.785 1.00 91.94 168 VAL A N 1
ATOM 1301 C CA . VAL A 1 168 ? 9.696 -0.446 -18.311 1.00 91.94 168 VAL A CA 1
ATOM 1302 C C . VAL A 1 168 ? 9.805 -0.169 -19.804 1.00 91.94 168 VAL A C 1
ATOM 1304 O O . VAL A 1 168 ? 8.803 -0.120 -20.527 1.00 91.94 168 VAL A O 1
ATOM 1307 N N . GLU A 1 169 ? 11.016 0.102 -20.280 1.00 84.94 169 GLU A N 1
ATOM 1308 C CA . GLU A 1 169 ? 11.248 0.150 -21.721 1.00 84.94 169 GLU A CA 1
ATOM 1309 C C . GLU A 1 169 ? 10.934 -1.219 -22.317 1.00 84.94 169 GLU A C 1
ATOM 1311 O O . GLU A 1 169 ? 11.307 -2.253 -21.760 1.00 84.94 169 GLU A O 1
ATOM 1316 N N . ASP A 1 170 ? 10.213 -1.237 -23.439 1.00 72.75 170 ASP A N 1
ATOM 1317 C CA . ASP A 1 170 ? 10.114 -2.481 -24.188 1.00 72.75 170 ASP A CA 1
ATOM 1318 C C . ASP A 1 170 ? 11.546 -2.832 -24.576 1.00 72.75 170 ASP A C 1
ATOM 1320 O O . ASP A 1 170 ? 12.248 -1.987 -25.138 1.00 72.75 170 ASP A O 1
ATOM 1324 N N . ALA A 1 171 ? 12.003 -4.039 -24.226 1.00 58.12 171 ALA A N 1
ATOM 1325 C CA . ALA A 1 171 ? 13.267 -4.523 -24.749 1.00 58.12 171 ALA A CA 1
ATOM 1326 C C . ALA A 1 171 ? 13.196 -4.301 -26.257 1.00 58.12 171 ALA A C 1
ATOM 1328 O O . ALA A 1 171 ? 12.267 -4.800 -26.899 1.00 58.12 171 ALA A O 1
ATOM 1329 N N . VAL A 1 172 ? 14.103 -3.485 -26.795 1.00 44.97 172 VAL A N 1
ATOM 1330 C CA . VAL A 1 172 ? 14.206 -3.289 -28.234 1.00 44.97 172 VAL A CA 1
ATOM 1331 C C . VAL A 1 172 ? 14.524 -4.667 -28.790 1.00 44.97 172 VAL A C 1
ATOM 1333 O O . VAL A 1 172 ? 15.668 -5.111 -28.795 1.00 44.97 172 VAL A O 1
ATOM 1336 N N . ILE A 1 173 ? 13.489 -5.389 -29.205 1.00 44.44 173 ILE A N 1
ATOM 1337 C CA . ILE A 1 173 ? 13.644 -6.489 -30.129 1.00 44.44 173 ILE A CA 1
ATOM 1338 C C . ILE A 1 173 ? 14.018 -5.756 -31.404 1.00 44.44 173 ILE A C 1
ATOM 1340 O O . ILE A 1 173 ? 13.138 -5.271 -32.119 1.00 44.44 173 ILE A O 1
ATOM 1344 N N . GLU A 1 174 ? 15.322 -5.572 -31.642 1.00 35.81 174 GLU A N 1
ATOM 1345 C CA . GLU A 1 174 ? 15.770 -5.192 -32.972 1.00 35.81 174 GLU A CA 1
ATOM 1346 C C . GLU A 1 174 ? 15.075 -6.167 -33.923 1.00 35.81 174 GLU A C 1
ATOM 1348 O O . GLU A 1 174 ? 15.190 -7.386 -33.729 1.00 35.81 174 GLU A O 1
ATOM 1353 N N . PRO A 1 175 ? 14.269 -5.679 -34.884 1.00 40.28 175 PRO A N 1
ATOM 1354 C CA . PRO A 1 175 ? 13.651 -6.575 -35.834 1.00 40.28 175 PRO A CA 1
ATOM 1355 C C . PRO A 1 175 ? 14.796 -7.345 -36.477 1.00 40.28 175 PRO A C 1
ATOM 1357 O O . PRO A 1 175 ? 15.704 -6.729 -37.041 1.00 40.28 175 PRO A O 1
ATOM 1360 N N . ALA A 1 176 ? 14.773 -8.677 -36.334 1.00 45.94 176 ALA A N 1
ATOM 1361 C CA . ALA A 1 176 ? 15.757 -9.550 -36.956 1.00 45.94 176 ALA A CA 1
ATOM 1362 C C . ALA A 1 176 ? 15.977 -9.048 -38.387 1.00 45.94 176 ALA A C 1
ATOM 1364 O O . ALA A 1 176 ? 14.976 -8.767 -39.065 1.00 45.94 176 ALA A O 1
ATOM 1365 N N . PRO A 1 177 ? 17.238 -8.856 -38.827 1.00 40.75 177 PRO A N 1
ATOM 1366 C CA . PRO A 1 177 ? 17.520 -8.231 -40.106 1.00 40.75 177 PRO A CA 1
ATOM 1367 C C . PRO A 1 177 ? 16.677 -8.953 -41.138 1.00 40.75 177 PRO A C 1
ATOM 1369 O O . PRO A 1 177 ? 16.760 -10.178 -41.246 1.00 40.75 177 PRO A O 1
ATOM 1372 N N . VAL A 1 178 ? 15.796 -8.206 -41.811 1.00 51.53 178 VAL A N 1
ATOM 1373 C CA . VAL A 1 178 ? 14.908 -8.743 -42.839 1.00 51.53 178 VAL A CA 1
ATOM 1374 C C . VAL A 1 178 ? 15.823 -9.312 -43.912 1.00 51.53 178 VAL A C 1
ATOM 1376 O O . VAL A 1 178 ? 16.286 -8.594 -44.801 1.00 51.53 178 VAL A O 1
ATOM 1379 N N . ALA A 1 179 ? 16.153 -10.597 -43.773 1.00 45.59 179 ALA A N 1
ATOM 1380 C CA . ALA A 1 179 ? 17.004 -11.315 -44.691 1.00 45.59 179 ALA A CA 1
ATOM 1381 C C . ALA A 1 179 ? 16.381 -11.121 -46.063 1.00 45.59 179 ALA A C 1
ATOM 1383 O O . ALA A 1 179 ? 15.178 -11.316 -46.249 1.00 45.59 179 ALA A O 1
ATOM 1384 N N . ALA A 1 180 ? 17.199 -10.626 -46.984 1.00 47.62 180 ALA A N 1
ATOM 1385 C CA . ALA A 1 180 ? 16.814 -10.104 -48.276 1.00 47.62 180 ALA A CA 1
ATOM 1386 C C . ALA A 1 180 ? 16.027 -11.126 -49.121 1.00 47.62 180 ALA A C 1
ATOM 1388 O O . ALA A 1 180 ? 16.537 -11.706 -50.074 1.00 47.62 180 ALA A O 1
ATOM 1389 N N . ALA A 1 181 ? 14.728 -11.273 -48.865 1.00 44.78 181 ALA A N 1
ATOM 1390 C CA . ALA A 1 181 ? 13.801 -12.065 -49.669 1.00 44.78 181 ALA A CA 1
ATOM 1391 C C . ALA A 1 181 ? 13.392 -11.339 -50.972 1.00 44.78 181 ALA A C 1
ATOM 1393 O O . ALA A 1 181 ? 12.361 -11.634 -51.575 1.00 44.78 181 ALA A O 1
ATOM 1394 N N . LYS A 1 182 ? 14.202 -10.375 -51.436 1.00 45.72 182 LYS A N 1
ATOM 1395 C CA . LYS A 1 182 ? 13.982 -9.617 -52.679 1.00 45.72 182 LYS A CA 1
ATOM 1396 C C . LYS A 1 182 ? 14.889 -10.019 -53.849 1.00 45.72 182 LYS A C 1
ATOM 1398 O O . LYS A 1 182 ? 14.803 -9.383 -54.896 1.00 45.72 182 LYS A O 1
ATOM 1403 N N . VAL A 1 183 ? 15.677 -11.096 -53.754 1.00 46.91 183 VAL A N 1
ATOM 1404 C CA . VAL A 1 183 ? 16.514 -11.550 -54.892 1.00 46.91 183 VAL A CA 1
ATOM 1405 C C . VAL A 1 183 ? 15.900 -12.714 -55.690 1.00 46.91 183 VAL A C 1
ATOM 1407 O O . VAL A 1 183 ? 16.123 -12.810 -56.896 1.00 46.91 183 VAL A O 1
ATOM 1410 N N . THR A 1 184 ? 15.011 -13.536 -55.125 1.00 46.44 184 THR A N 1
ATOM 1411 C CA . THR A 1 184 ? 14.498 -14.729 -55.837 1.00 46.44 184 THR A CA 1
ATOM 1412 C C . THR A 1 184 ? 13.308 -14.477 -56.774 1.00 46.44 184 THR A C 1
ATOM 1414 O O . THR A 1 184 ? 13.083 -15.264 -57.693 1.00 46.44 184 THR A O 1
ATOM 1417 N N . ARG A 1 185 ? 12.591 -13.344 -56.676 1.00 47.16 185 ARG A N 1
ATOM 1418 C CA . ARG A 1 185 ? 11.487 -13.026 -57.617 1.00 47.16 185 ARG A CA 1
ATOM 1419 C C . ARG A 1 185 ? 11.929 -12.455 -58.972 1.00 47.16 185 ARG A C 1
ATOM 1421 O O . ARG A 1 185 ? 11.114 -12.412 -59.893 1.00 47.16 185 ARG A O 1
ATOM 1428 N N . LYS A 1 186 ? 13.198 -12.056 -59.149 1.00 47.09 186 LYS A N 1
ATOM 1429 C CA . LYS A 1 186 ? 13.693 -11.529 -60.442 1.00 47.09 186 LYS A CA 1
ATOM 1430 C C . LYS A 1 186 ? 14.256 -12.617 -61.372 1.00 47.09 186 LYS A C 1
ATOM 1432 O O . LYS A 1 186 ? 14.324 -12.387 -62.578 1.00 47.09 186 LYS A O 1
ATOM 1437 N N . ALA A 1 187 ? 14.576 -13.807 -60.854 1.00 46.66 187 ALA A N 1
ATOM 1438 C CA . ALA A 1 187 ? 15.054 -14.937 -61.658 1.00 46.66 187 ALA A CA 1
ATOM 1439 C C . ALA A 1 187 ? 13.910 -15.705 -62.355 1.00 46.66 187 ALA A C 1
ATOM 1441 O O . ALA A 1 187 ? 14.039 -16.054 -63.526 1.00 46.66 187 ALA A O 1
ATOM 1442 N N . ALA A 1 188 ? 12.749 -15.863 -61.707 1.00 47.50 188 ALA A N 1
ATOM 1443 C CA . ALA A 1 188 ? 11.615 -16.611 -62.270 1.00 47.50 188 ALA A CA 1
ATOM 1444 C C . ALA A 1 188 ? 10.887 -15.898 -63.432 1.00 47.50 188 ALA A C 1
ATOM 1446 O O . ALA A 1 188 ? 10.218 -16.541 -64.234 1.00 47.50 188 ALA A O 1
ATOM 1447 N N . LYS A 1 189 ? 11.033 -14.570 -63.576 1.00 49.81 189 LYS A N 1
ATOM 1448 C CA . LYS A 1 189 ? 10.393 -13.807 -64.670 1.00 49.81 189 LYS A CA 1
ATOM 1449 C C . LYS A 1 189 ? 11.263 -13.689 -65.931 1.00 49.81 189 LYS A C 1
ATOM 1451 O O . LYS A 1 189 ? 10.778 -13.207 -66.952 1.00 49.81 189 LYS A O 1
ATOM 1456 N N . LYS A 1 190 ? 12.537 -14.109 -65.884 1.00 50.88 190 LYS A N 1
ATOM 1457 C CA . LYS A 1 190 ? 13.477 -14.007 -67.020 1.00 50.88 190 LYS A CA 1
ATOM 1458 C C . LYS A 1 190 ? 13.620 -15.311 -67.818 1.00 50.88 190 LYS A C 1
ATOM 1460 O O . LYS A 1 190 ? 14.015 -15.245 -68.978 1.00 50.88 190 LYS A O 1
ATOM 1465 N N . THR A 1 191 ? 13.242 -16.460 -67.254 1.00 50.91 191 THR A N 1
ATOM 1466 C CA . THR A 1 191 ? 13.225 -17.760 -67.954 1.00 50.91 191 THR A CA 1
ATOM 1467 C C . THR A 1 191 ? 11.938 -18.025 -68.744 1.00 50.91 191 THR A C 1
ATOM 1469 O O . THR A 1 191 ? 11.977 -18.793 -69.693 1.00 50.91 191 THR A O 1
ATOM 1472 N N . ALA A 1 192 ? 10.832 -17.322 -68.469 1.00 53.62 192 ALA A N 1
ATOM 1473 C CA . ALA A 1 192 ? 9.577 -17.465 -69.224 1.00 53.62 192 ALA A CA 1
ATOM 1474 C C . ALA A 1 192 ? 9.505 -16.640 -70.537 1.00 53.62 192 ALA A C 1
ATOM 1476 O O . ALA A 1 192 ? 8.458 -16.601 -71.175 1.00 53.62 192 ALA A O 1
ATOM 1477 N N . LYS A 1 193 ? 10.584 -15.942 -70.942 1.00 57.31 193 LYS A N 1
ATOM 1478 C CA . LYS A 1 193 ? 10.592 -15.019 -72.108 1.00 57.31 193 LYS A CA 1
ATOM 1479 C C . LYS A 1 193 ? 11.622 -15.333 -73.215 1.00 57.31 193 LYS A C 1
ATOM 1481 O O . LYS A 1 193 ? 11.822 -14.519 -74.109 1.00 57.31 193 LYS A O 1
ATOM 1486 N N . LYS A 1 194 ? 12.269 -16.500 -73.181 1.00 52.53 194 LYS A N 1
ATOM 1487 C CA . LYS A 1 194 ? 13.101 -17.081 -74.261 1.00 52.53 194 LYS A CA 1
ATOM 1488 C C . LYS A 1 194 ? 12.723 -18.564 -74.273 1.00 52.53 194 LYS A C 1
ATOM 1490 O O . LYS A 1 194 ? 12.983 -19.205 -73.269 1.00 52.53 194 LYS A O 1
ATOM 1495 N N . LYS A 1 195 ? 12.093 -19.193 -75.265 1.00 39.47 195 LYS A N 1
ATOM 1496 C CA . LYS A 1 195 ? 12.200 -19.203 -76.741 1.00 39.47 195 LYS A CA 1
ATOM 1497 C C . LYS A 1 195 ? 11.178 -20.305 -77.204 1.00 39.47 195 LYS A C 1
ATOM 1499 O O . LYS A 1 195 ? 10.779 -21.081 -76.337 1.00 39.47 195 LYS A O 1
ATOM 1504 N N . PRO A 1 196 ? 10.948 -20.596 -78.497 1.00 53.22 196 PRO A N 1
ATOM 1505 C CA . PRO A 1 196 ? 10.461 -19.773 -79.609 1.00 53.22 196 PRO A CA 1
ATOM 1506 C C . PRO A 1 196 ? 9.311 -20.459 -80.401 1.00 53.22 196 PRO A C 1
ATOM 1508 O O . PRO A 1 196 ? 8.878 -21.559 -80.065 1.00 53.22 196 PRO A O 1
ATOM 1511 N N . SER A 1 197 ? 8.850 -19.792 -81.464 1.00 44.09 197 SER A N 1
ATOM 1512 C CA . SER A 1 197 ? 8.321 -20.439 -82.677 1.00 44.09 197 SER A CA 1
ATOM 1513 C C . SER A 1 197 ? 9.425 -21.125 -83.480 1.00 44.09 197 SER A C 1
ATOM 1515 O O . SER A 1 197 ? 10.584 -20.654 -83.400 1.00 44.09 197 SER A O 1
#

Solvent-accessible surface area (backbone atoms only — not comparable to full-atom values): 11659 Å² total; per-residue (Å²): 129,85,73,83,42,59,62,58,50,15,59,77,69,74,44,53,55,70,61,46,44,75,80,29,88,45,56,64,55,51,52,50,55,52,49,52,49,54,50,49,55,51,50,52,53,45,48,66,59,57,27,84,90,44,54,81,53,54,70,68,57,50,47,42,52,47,50,51,50,51,53,50,63,47,66,77,42,52,70,55,55,48,48,53,48,59,54,50,66,70,44,79,78,48,72,65,58,54,53,48,53,54,50,54,34,50,51,47,34,52,38,59,71,70,31,86,67,65,60,62,50,89,54,50,65,61,46,25,48,50,52,52,50,52,55,51,51,50,56,49,45,52,72,74,65,58,61,85,92,63,52,73,66,62,53,44,51,52,52,38,51,53,50,45,71,63,37,43,48,75,78,80,72,70,75,72,77,79,71,77,82,76,62,69,72,65,59,70,68,61,62,81,76,68,87,82,135

Mean predicted aligned error: 10.62 Å

Radius of gyration: 27.23 Å; Cα contacts (8 Å, |Δi|>4): 118; chains: 1; bounding box: 45×36×114 Å